Protein AF-A0A7Y1Y7U6-F1 (afdb_monomer)

Sequence (362 aa):
MVTELRIRFETVVGQAVQVLVGGVVLDLAWLGDGWWGVDVELDLGDEYRYRVVAEDGVVNEEPMPPRVIGRLAPLILDRWRWSSGRPFGSALFTKALALRHVERGDVGEGSATFVLTEPAVPAGSVPAIVGSTTALGEWDATSAIRMVSTGYPGWAVSLDLEPDELEYKYVLVDAEGTLLQWEGGDNRVLPAGTTRIVNDDRMAVPAFRAAGVAVPVFSIRTDQAIGCGQFTDLKPFADWTKSVGMALVQLLPVNDTVLDHDWDDSYPYNPISVHALHPLYVDMEAIPDHGIHEQIMSARDVYAGAAEIDYPAVMATKWNLLRAAYSNLGDGLDGDADFEEFVDDHWTWLGPYSAWSLLRDR

Secondary structure (DSSP, 8-state):
-EEEEEEE-PPPTT-EEEEEETTEEEEPEEEETTEEEEEEE--TT-EEEEEEEETTEEEEE--SPPEE--S--SEEEEE---S--TTTTSHIIIIIIGGGS--PPP----SEEEEEE-TTPPTT-EEEEEESSGGGGGG-GGGPEEPEEEETTEEEEEE---SS-EEEEEEEE-TT--EEEE--SSPEEE-S-SSEEEEEE--SPPPP---EEEE-GGG---TT-SSS--TTTHHHHHHHHHHTT--EEEEPP-B---SSSSSGGG-TT--S-SSSBPGGG--SSSS--SS-HHHHHHHHHHHTT-SS--HHHHHHHHHHHHHHHHHHHGGGGTT-HHHHHHHHHHHHHHHHHHHHHHHHT-

Structure (mmCIF, N/CA/C/O backbone):
data_AF-A0A7Y1Y7U6-F1
#
_entry.id   AF-A0A7Y1Y7U6-F1
#
loop_
_atom_site.group_PDB
_atom_site.id
_atom_site.type_symbol
_atom_site.label_atom_id
_atom_site.label_alt_id
_atom_site.label_comp_id
_atom_site.label_asym_id
_atom_site.label_entity_id
_atom_site.label_seq_id
_atom_site.pdbx_PDB_ins_code
_atom_site.Cartn_x
_atom_site.Cartn_y
_atom_site.Cartn_z
_atom_site.occupancy
_atom_site.B_iso_or_equiv
_atom_site.auth_seq_id
_atom_site.auth_comp_id
_atom_site.auth_asym_id
_atom_site.auth_atom_id
_atom_site.pdbx_PDB_model_num
ATOM 1 N N . MET A 1 1 ? 0.659 0.571 34.104 1.00 91.00 1 MET A N 1
ATOM 2 C CA . MET A 1 1 ? -0.770 0.714 34.518 1.00 91.00 1 MET A CA 1
ATOM 3 C C . MET A 1 1 ? -1.463 -0.621 34.306 1.00 91.00 1 MET A C 1
ATOM 5 O O . MET A 1 1 ? -1.301 -1.182 33.231 1.00 91.00 1 MET A O 1
ATOM 9 N N . VAL A 1 2 ? -2.234 -1.120 35.282 1.00 94.81 2 VAL A N 1
ATOM 10 C CA . VAL A 1 2 ? -3.072 -2.312 35.056 1.00 94.81 2 VAL A CA 1
ATOM 11 C C . VAL A 1 2 ? -4.187 -1.950 34.081 1.00 94.81 2 VAL A C 1
ATOM 13 O O . VAL A 1 2 ? -4.971 -1.039 34.344 1.00 94.81 2 VAL A O 1
ATOM 16 N N . THR A 1 3 ? -4.194 -2.643 32.952 1.00 96.00 3 THR A N 1
ATOM 17 C CA . THR A 1 3 ? -5.080 -2.436 31.814 1.00 96.00 3 THR A CA 1
ATOM 18 C C . THR A 1 3 ? -5.814 -3.732 31.541 1.00 96.00 3 THR A C 1
ATOM 20 O O . THR A 1 3 ? -5.183 -4.777 31.384 1.00 96.00 3 THR A O 1
ATOM 23 N N . GLU A 1 4 ? -7.133 -3.655 31.443 1.00 96.88 4 GLU A N 1
ATOM 24 C CA . GLU A 1 4 ? -7.921 -4.745 30.899 1.00 96.88 4 GLU A CA 1
ATOM 25 C C . GLU A 1 4 ? -7.788 -4.717 29.374 1.00 96.88 4 GLU A C 1
ATOM 27 O O . GLU A 1 4 ? -8.225 -3.779 28.700 1.00 96.88 4 GLU A O 1
ATOM 32 N N . LEU A 1 5 ? -7.158 -5.745 28.820 1.00 96.75 5 LEU A N 1
ATOM 33 C CA . LEU A 1 5 ? -6.976 -5.911 27.388 1.00 96.75 5 LEU A CA 1
ATOM 34 C C . LEU A 1 5 ? -7.958 -6.972 26.907 1.00 96.75 5 LEU A C 1
ATOM 36 O O . LEU A 1 5 ? -7.867 -8.136 27.303 1.00 96.75 5 LEU A O 1
ATOM 40 N N . ARG A 1 6 ? -8.914 -6.570 26.067 1.00 96.62 6 ARG A N 1
ATOM 41 C CA . ARG A 1 6 ? -9.893 -7.473 25.459 1.00 96.62 6 ARG A CA 1
ATOM 42 C C . ARG A 1 6 ? -9.719 -7.499 23.956 1.00 96.62 6 ARG A C 1
ATOM 44 O O . ARG A 1 6 ? -9.569 -6.455 23.338 1.00 96.62 6 ARG A O 1
ATOM 51 N N . ILE A 1 7 ? -9.848 -8.672 23.356 1.00 95.06 7 ILE A N 1
ATOM 52 C CA . ILE A 1 7 ? -9.877 -8.835 21.908 1.00 95.06 7 ILE A CA 1
ATOM 53 C C . ILE A 1 7 ? -11.118 -9.597 21.480 1.00 95.06 7 ILE A C 1
ATOM 55 O O . ILE A 1 7 ? -11.464 -10.632 22.053 1.00 95.06 7 ILE A O 1
ATOM 59 N N . ARG A 1 8 ? -11.778 -9.108 20.433 1.00 92.56 8 ARG A N 1
ATOM 60 C CA . ARG A 1 8 ? -12.799 -9.869 19.727 1.00 92.56 8 ARG A CA 1
ATOM 61 C C . ARG A 1 8 ? -12.138 -10.706 18.636 1.00 92.56 8 ARG A C 1
ATOM 63 O O . ARG A 1 8 ? -11.642 -10.152 17.654 1.00 92.56 8 ARG A O 1
ATOM 70 N N . PHE A 1 9 ? -12.141 -12.023 18.818 1.00 90.94 9 PHE A N 1
ATOM 71 C CA . PHE A 1 9 ? -11.566 -12.999 17.897 1.00 90.94 9 PHE A CA 1
ATOM 72 C C . PHE A 1 9 ? -12.358 -14.315 17.941 1.00 90.94 9 PHE A C 1
ATOM 74 O O . PHE A 1 9 ? -12.580 -14.894 19.008 1.00 90.94 9 PHE A O 1
ATOM 81 N N . GLU A 1 10 ? -12.768 -14.809 16.773 1.00 89.38 10 GLU A N 1
ATOM 82 C CA . GLU A 1 10 ? -13.470 -16.089 16.646 1.00 89.38 10 GLU A CA 1
ATOM 83 C C . GLU A 1 10 ? -12.471 -17.247 16.572 1.00 89.38 10 GLU A C 1
ATOM 85 O O . GLU A 1 10 ? -11.666 -17.333 15.643 1.00 89.38 10 GLU A O 1
ATOM 90 N N . THR A 1 11 ? -12.538 -18.158 17.541 1.00 90.56 11 THR A N 1
ATOM 91 C CA . THR A 1 11 ? -11.759 -19.400 17.552 1.00 90.56 11 THR A CA 1
ATOM 92 C C . THR A 1 11 ? -12.624 -20.597 17.160 1.00 90.56 11 THR A C 1
ATOM 94 O O . THR A 1 11 ? -13.854 -20.556 17.245 1.00 90.56 11 THR A O 1
ATOM 97 N N . VAL A 1 12 ? -11.989 -21.698 16.753 1.00 90.62 12 VAL A N 1
ATOM 98 C CA . VAL A 1 12 ? -12.658 -23.008 16.702 1.00 90.62 12 VAL A CA 1
ATOM 99 C C . VAL A 1 12 ? -12.406 -23.796 17.989 1.00 90.62 12 VAL A C 1
ATOM 101 O O . VAL A 1 12 ? -11.529 -23.463 18.785 1.00 90.62 12 VAL A O 1
ATOM 104 N N . VAL A 1 13 ? -13.181 -24.860 18.209 1.00 90.44 13 VAL A N 1
ATOM 105 C CA . VAL A 1 13 ? -13.039 -25.722 19.393 1.00 90.44 13 VAL A CA 1
ATOM 106 C C . VAL A 1 13 ? -11.596 -26.224 19.532 1.00 90.44 13 VAL A C 1
ATOM 108 O O . VAL A 1 13 ? -11.015 -26.717 18.568 1.00 90.44 13 VAL A O 1
ATOM 111 N N . GLY A 1 14 ? -11.039 -26.111 20.741 1.00 91.88 14 GLY A N 1
ATOM 112 C CA . GLY A 1 14 ? -9.664 -26.520 21.058 1.00 91.88 14 GLY A CA 1
ATOM 113 C C . GLY A 1 14 ? -8.609 -25.431 20.850 1.00 91.88 14 GLY A C 1
ATOM 114 O O . GLY A 1 14 ? -7.444 -25.662 21.162 1.00 91.88 14 GLY A O 1
ATOM 115 N N . GLN A 1 15 ? -8.999 -24.252 20.357 1.00 94.50 15 GLN A N 1
ATOM 116 C CA . GLN A 1 15 ? -8.110 -23.100 20.248 1.00 94.50 15 GLN A CA 1
ATOM 117 C C . GLN A 1 15 ? -8.289 -22.114 21.404 1.00 94.50 15 GLN A C 1
ATOM 119 O O . GLN A 1 15 ? -9.395 -21.926 21.917 1.00 94.50 15 GLN A O 1
ATOM 124 N N . ALA A 1 16 ? -7.199 -21.434 21.747 1.00 95.38 16 ALA A N 1
ATOM 125 C CA . ALA A 1 16 ? -7.164 -20.317 22.682 1.00 95.38 16 ALA A CA 1
ATOM 126 C C . ALA A 1 16 ? -6.378 -19.141 22.088 1.00 95.38 16 ALA A C 1
ATOM 128 O O . ALA A 1 16 ? -5.574 -19.310 21.165 1.00 95.38 16 ALA A O 1
ATOM 129 N N . VAL A 1 17 ? -6.616 -17.946 22.625 1.00 96.56 17 VAL A N 1
ATOM 130 C CA . VAL A 1 17 ? -5.911 -16.722 22.233 1.00 96.56 17 VAL A CA 1
ATOM 131 C C . VAL A 1 17 ? -4.879 -16.374 23.300 1.00 96.56 17 VAL A C 1
ATOM 133 O O . VAL A 1 17 ? -5.158 -16.444 24.495 1.00 96.56 17 VAL A O 1
ATOM 136 N N . GLN A 1 18 ? -3.689 -15.984 22.855 1.00 97.25 18 GLN A N 1
ATOM 137 C CA . GLN A 1 18 ? -2.615 -15.471 23.698 1.00 97.25 18 GLN A CA 1
ATOM 138 C C . GLN A 1 18 ? -2.211 -14.072 23.236 1.00 97.25 18 GLN A C 1
ATOM 140 O O . GLN A 1 18 ? -2.250 -13.778 22.037 1.00 97.25 18 GLN A O 1
ATOM 145 N N . VAL A 1 19 ? -1.773 -13.237 24.174 1.00 97.19 19 VAL A N 1
ATOM 146 C CA . VAL A 1 19 ? -1.109 -11.960 23.890 1.00 97.19 19 VAL A CA 1
ATOM 147 C C . VAL A 1 19 ? 0.369 -12.075 24.239 1.00 97.19 19 VAL A C 1
ATOM 149 O O . VAL A 1 19 ? 0.742 -12.645 25.264 1.00 97.19 19 VAL A O 1
ATOM 152 N N . LEU A 1 20 ? 1.215 -11.562 23.353 1.00 95.69 20 LEU A N 1
ATOM 153 C CA . LEU A 1 20 ? 2.641 -11.392 23.575 1.00 95.69 20 LEU A CA 1
ATOM 154 C C . LEU A 1 20 ? 2.865 -9.920 23.871 1.00 95.69 20 LEU A C 1
ATOM 156 O O . LEU A 1 20 ? 2.530 -9.099 23.025 1.00 95.69 20 LEU A O 1
ATOM 160 N N . VAL A 1 21 ? 3.418 -9.597 25.032 1.00 94.19 21 VAL A N 1
ATOM 161 C CA . VAL A 1 21 ? 3.634 -8.222 25.491 1.00 94.19 21 VAL A CA 1
ATOM 162 C C . VAL A 1 21 ? 4.910 -8.156 26.314 1.00 94.19 21 VAL A C 1
ATOM 164 O O . VAL A 1 21 ? 5.116 -8.982 27.201 1.00 94.19 21 VAL A O 1
ATOM 167 N N . GLY A 1 22 ? 5.821 -7.242 25.972 1.00 82.00 22 GLY A N 1
ATOM 168 C CA . GLY A 1 22 ? 7.096 -7.102 26.693 1.00 82.00 22 GLY A CA 1
ATOM 169 C C . GLY A 1 22 ? 7.937 -8.392 26.745 1.00 82.00 22 GLY A C 1
ATOM 170 O O . GLY A 1 22 ? 8.662 -8.629 27.708 1.00 82.00 22 GLY A O 1
ATOM 171 N N . GLY A 1 23 ? 7.804 -9.275 25.745 1.00 82.38 23 GLY A N 1
ATOM 172 C CA . GLY A 1 23 ? 8.467 -10.588 25.706 1.00 82.38 23 GLY A CA 1
ATOM 173 C C . GLY A 1 23 ? 7.817 -11.679 26.572 1.00 82.38 23 GLY A C 1
ATOM 174 O O . GLY A 1 23 ? 8.302 -12.812 26.585 1.00 82.38 23 GLY A O 1
ATOM 175 N N . VAL A 1 24 ? 6.716 -11.373 27.261 1.00 92.06 24 VAL A N 1
ATOM 176 C CA . VAL A 1 24 ? 5.911 -12.322 28.040 1.00 92.06 24 VAL A CA 1
ATOM 177 C C . VAL A 1 24 ? 4.724 -12.793 27.206 1.00 92.06 24 VAL A C 1
ATOM 179 O O . VAL A 1 24 ? 4.161 -12.032 26.423 1.00 92.06 24 VAL A O 1
ATOM 182 N N . VAL A 1 25 ? 4.339 -14.057 27.375 1.00 96.38 25 VAL A N 1
ATOM 183 C CA . VAL A 1 25 ? 3.132 -14.634 26.774 1.00 96.38 25 VAL A CA 1
ATOM 184 C C . VAL A 1 25 ? 2.084 -14.818 27.863 1.00 96.38 25 VAL A C 1
ATOM 186 O O . VAL A 1 25 ? 2.371 -15.459 28.875 1.00 96.38 25 VAL A O 1
ATOM 189 N N . LEU A 1 26 ? 0.879 -14.300 27.640 1.00 97.56 26 LEU A N 1
ATOM 190 C CA . LEU A 1 26 ? -0.257 -14.432 28.550 1.00 97.56 26 LEU A CA 1
ATOM 191 C C . LEU A 1 26 ? -1.427 -15.124 27.843 1.00 97.56 26 LEU A C 1
ATOM 193 O O . LEU A 1 26 ? -1.757 -14.779 26.707 1.00 97.56 26 LEU A O 1
ATOM 197 N N . ASP A 1 27 ? -2.056 -16.082 28.524 1.00 97.38 27 ASP A N 1
ATOM 198 C CA . ASP A 1 27 ? -3.310 -16.699 28.086 1.00 97.38 27 ASP A CA 1
ATOM 199 C C . ASP A 1 27 ? -4.482 -15.751 28.341 1.00 97.38 27 ASP A C 1
ATOM 201 O O . ASP A 1 27 ? -4.609 -15.193 29.433 1.00 97.38 27 ASP A O 1
ATOM 205 N N . LEU A 1 28 ? -5.358 -15.590 27.349 1.00 97.88 28 LEU A N 1
ATOM 206 C CA . LEU A 1 28 ? -6.585 -14.825 27.529 1.00 97.88 28 LEU A CA 1
ATOM 207 C C . LEU A 1 28 ? -7.715 -15.739 28.005 1.00 97.88 28 LEU A C 1
ATOM 209 O O . LEU A 1 28 ? -7.882 -16.866 27.534 1.00 97.88 28 LEU A O 1
ATOM 213 N N . ALA A 1 29 ? -8.544 -15.215 28.902 1.00 97.62 29 ALA A N 1
ATOM 214 C CA . ALA A 1 29 ? -9.777 -15.857 29.324 1.00 97.62 29 ALA A CA 1
ATOM 215 C C . ALA A 1 29 ? -10.892 -15.597 28.305 1.00 97.62 29 ALA A C 1
ATOM 217 O O . ALA A 1 29 ? -11.042 -14.481 27.810 1.00 97.62 29 ALA A O 1
ATOM 218 N N . TRP A 1 30 ? -11.709 -16.612 28.021 1.00 95.94 30 TRP A N 1
ATOM 219 C CA . TRP A 1 30 ? -12.931 -16.443 27.236 1.00 95.94 30 TRP A CA 1
ATOM 220 C C . TRP A 1 30 ? -13.984 -15.680 28.046 1.00 95.94 30 TRP A C 1
ATOM 222 O O . TRP A 1 30 ? -14.364 -16.114 29.135 1.00 95.94 30 TRP A O 1
ATOM 232 N N . LEU A 1 31 ? -14.475 -14.570 27.496 1.00 94.88 31 LEU A N 1
ATOM 233 C CA . LEU A 1 31 ? -15.462 -13.690 28.129 1.00 94.88 31 LEU A CA 1
ATOM 234 C C . LEU A 1 31 ? -16.885 -13.888 27.574 1.00 94.88 31 LEU A C 1
ATOM 236 O O . LEU A 1 31 ? -17.840 -13.412 28.181 1.00 94.88 31 LEU A O 1
ATOM 240 N N . GLY A 1 32 ? -17.039 -14.606 26.456 1.00 90.88 32 GLY A N 1
ATOM 241 C CA . GLY A 1 32 ? -18.320 -14.779 25.756 1.00 90.88 32 GLY A CA 1
ATOM 242 C C . GLY A 1 32 ? -18.425 -13.947 24.475 1.00 90.88 32 GLY A C 1
ATOM 243 O O . GLY A 1 32 ? -17.677 -12.996 24.277 1.00 90.88 32 GLY A O 1
ATOM 244 N N . ASP A 1 33 ? -19.337 -14.329 23.575 1.00 86.50 33 ASP A N 1
ATOM 245 C CA . ASP A 1 33 ? -19.700 -13.574 22.357 1.00 86.50 33 ASP A CA 1
ATOM 246 C C . ASP A 1 33 ? -18.528 -13.150 21.444 1.00 86.50 33 ASP A C 1
ATOM 248 O O . ASP A 1 33 ? -18.563 -12.128 20.749 1.00 86.50 33 ASP A O 1
ATOM 252 N N . GLY A 1 34 ? -17.476 -13.970 21.417 1.00 88.44 34 GLY A N 1
ATOM 253 C CA . GLY A 1 34 ? -16.269 -13.743 20.619 1.00 88.44 34 GLY A CA 1
ATOM 254 C C . GLY A 1 34 ? -15.186 -12.944 21.339 1.00 88.44 34 GLY A C 1
ATOM 255 O O . GLY A 1 34 ? -14.152 -12.682 20.731 1.00 88.44 34 GLY A O 1
ATOM 256 N N . TRP A 1 35 ? -15.399 -12.549 22.595 1.00 94.00 35 TRP A N 1
ATOM 257 C CA . TRP A 1 35 ? -14.438 -11.786 23.384 1.00 94.00 35 TRP A CA 1
ATOM 258 C C . TRP A 1 35 ? -13.527 -12.675 24.223 1.00 94.00 35 TRP A C 1
ATOM 260 O O . TRP A 1 35 ? -13.958 -13.614 24.892 1.00 94.00 35 TRP A O 1
ATOM 270 N N . TRP A 1 36 ? -12.259 -12.295 24.227 1.00 97.19 36 TRP A N 1
ATOM 271 C CA . TRP A 1 36 ? -11.195 -12.822 25.066 1.00 97.19 36 TRP A CA 1
ATOM 272 C C . TRP A 1 36 ? -10.579 -11.666 25.845 1.00 97.19 36 TRP A C 1
ATOM 274 O O . TRP A 1 36 ? -10.558 -10.553 25.322 1.00 97.19 36 TRP A O 1
ATOM 284 N N . GLY A 1 37 ? -10.047 -11.888 27.044 1.00 97.31 37 GLY A N 1
ATOM 285 C CA . GLY A 1 37 ? -9.350 -10.817 27.753 1.00 97.31 37 GLY A CA 1
ATOM 286 C C . GLY A 1 37 ? -8.423 -11.249 28.877 1.00 97.31 37 GLY A C 1
ATOM 287 O O . GLY A 1 37 ? -8.433 -12.402 29.311 1.00 97.31 37 GLY A O 1
ATOM 288 N N . VAL A 1 38 ? -7.596 -10.302 29.310 1.00 97.81 38 VAL A N 1
ATOM 289 C CA . VAL A 1 38 ? -6.619 -10.452 30.391 1.00 97.81 38 VAL A CA 1
ATOM 290 C C . VAL A 1 38 ? -6.322 -9.087 31.015 1.00 97.81 38 VAL A C 1
ATOM 292 O O . VAL A 1 38 ? -6.288 -8.078 30.311 1.00 97.81 38 VAL A O 1
ATOM 295 N N . ASP A 1 39 ? -6.073 -9.059 32.322 1.00 97.50 39 ASP A N 1
ATOM 296 C CA . ASP A 1 39 ? -5.502 -7.889 32.989 1.00 97.50 39 ASP A CA 1
ATOM 297 C C . ASP A 1 39 ? -3.979 -7.932 32.876 1.00 97.50 39 ASP A C 1
ATOM 299 O O . ASP A 1 39 ? -3.338 -8.918 33.251 1.00 97.50 39 ASP A O 1
ATOM 303 N N . VAL A 1 40 ? -3.391 -6.855 32.367 1.00 95.69 40 VAL A N 1
ATOM 304 C CA . VAL A 1 40 ? -1.953 -6.760 32.110 1.00 95.69 40 VAL A CA 1
ATOM 305 C C . VAL A 1 40 ? -1.410 -5.408 32.552 1.00 95.69 40 VAL A C 1
ATOM 307 O O . VAL A 1 40 ? -2.063 -4.374 32.415 1.00 95.69 40 VAL A O 1
ATOM 310 N N . GLU A 1 41 ? -0.202 -5.401 33.107 1.00 95.19 41 GLU A N 1
ATOM 311 C CA . GLU A 1 41 ? 0.520 -4.164 33.373 1.00 95.19 41 GLU A CA 1
ATOM 312 C C . GLU A 1 41 ? 1.222 -3.696 32.095 1.00 95.19 41 GLU A C 1
ATOM 314 O O . GLU A 1 41 ? 2.055 -4.416 31.555 1.00 95.19 41 GLU A O 1
ATOM 319 N N . LEU A 1 42 ? 0.838 -2.511 31.611 1.00 93.69 42 LEU A N 1
ATOM 320 C CA . LEU A 1 42 ? 1.391 -1.891 30.404 1.00 93.69 42 LEU A CA 1
ATOM 321 C C . LEU A 1 42 ? 2.091 -0.574 30.727 1.00 93.69 42 LEU A C 1
ATOM 323 O O . LEU A 1 42 ? 1.583 0.221 31.534 1.00 93.69 42 LEU A O 1
ATOM 327 N N . ASP A 1 43 ? 3.183 -0.320 30.020 1.00 93.75 43 ASP A N 1
ATOM 328 C CA . ASP A 1 43 ? 3.927 0.931 29.992 1.00 93.75 43 ASP A CA 1
ATOM 329 C C . ASP A 1 43 ? 3.899 1.578 28.599 1.00 93.75 43 ASP A C 1
ATOM 331 O O . ASP A 1 43 ? 3.600 0.959 27.576 1.00 93.75 43 ASP A O 1
ATOM 335 N N . LEU A 1 44 ? 4.183 2.883 28.550 1.00 93.94 44 LEU A N 1
ATOM 336 C CA . LEU A 1 44 ? 4.305 3.595 27.279 1.00 93.94 44 LEU A CA 1
ATOM 337 C C . LEU A 1 44 ? 5.482 3.037 26.474 1.00 93.94 44 LEU A C 1
ATOM 339 O O . LEU A 1 44 ? 6.594 2.925 26.986 1.00 93.94 44 LEU A O 1
ATOM 343 N N . GLY A 1 45 ? 5.241 2.762 25.196 1.00 92.56 45 GLY A N 1
ATOM 344 C CA . GLY A 1 45 ? 6.219 2.158 24.296 1.00 92.56 45 GLY A CA 1
ATOM 345 C C . GLY A 1 45 ? 6.223 0.632 24.304 1.00 92.56 45 GLY A C 1
ATOM 346 O O . GLY A 1 45 ? 6.902 0.055 23.457 1.00 92.56 45 GLY A O 1
ATOM 347 N N . ASP A 1 46 ? 5.451 -0.019 25.181 1.00 94.31 46 ASP A N 1
ATOM 348 C CA . ASP A 1 46 ? 5.292 -1.468 25.121 1.00 94.31 46 ASP A CA 1
ATOM 349 C C . ASP A 1 46 ? 4.715 -1.897 23.777 1.00 94.31 46 ASP A C 1
ATOM 351 O O . ASP A 1 46 ? 3.796 -1.278 23.230 1.00 94.31 46 ASP A O 1
ATOM 355 N N . GLU A 1 47 ? 5.252 -2.997 23.265 1.00 95.06 47 GLU A N 1
ATOM 356 C CA . GLU A 1 47 ? 4.758 -3.651 22.068 1.00 95.06 47 GLU A CA 1
ATOM 357 C C . GLU A 1 47 ? 3.956 -4.888 22.437 1.00 95.06 47 GLU A C 1
ATOM 359 O O . GLU A 1 47 ? 4.400 -5.704 23.254 1.00 95.06 47 GLU A O 1
ATOM 364 N N . TYR A 1 48 ? 2.803 -5.062 21.790 1.00 95.19 48 TYR A N 1
ATOM 365 C CA . TYR A 1 48 ? 2.032 -6.288 21.923 1.00 95.19 48 TYR A CA 1
ATOM 366 C C . TYR A 1 48 ? 1.385 -6.766 20.623 1.00 95.19 48 TYR A C 1
ATOM 368 O O . TYR A 1 48 ? 1.147 -6.007 19.680 1.00 95.19 48 TYR A O 1
ATOM 376 N N . ARG A 1 49 ? 1.128 -8.073 20.564 1.00 94.38 49 ARG A N 1
ATOM 377 C CA . ARG A 1 49 ? 0.473 -8.762 19.441 1.00 94.38 49 ARG A CA 1
ATOM 378 C C . ARG A 1 49 ? -0.213 -10.034 19.903 1.00 94.38 49 ARG A C 1
ATOM 380 O O . ARG A 1 49 ? 0.139 -10.580 20.947 1.00 94.38 49 ARG A O 1
ATOM 387 N N . TYR A 1 50 ? -1.128 -10.545 19.090 1.00 94.62 50 TYR A N 1
ATOM 388 C CA . TYR A 1 50 ? -1.857 -11.768 19.411 1.00 94.62 50 TYR A CA 1
ATOM 389 C C . TYR A 1 50 ? -1.362 -12.980 18.634 1.00 94.62 50 TYR A C 1
ATOM 391 O O . TYR A 1 50 ? -0.850 -12.882 17.514 1.00 94.62 50 TYR A O 1
ATOM 399 N N . ARG A 1 51 ? -1.586 -14.152 19.222 1.00 94.50 51 ARG A N 1
ATOM 400 C CA . ARG A 1 51 ? -1.498 -15.433 18.529 1.00 94.50 51 ARG A CA 1
ATOM 401 C C . ARG A 1 51 ? -2.616 -16.368 18.956 1.00 94.50 51 ARG A C 1
ATOM 403 O O . ARG A 1 51 ? -3.177 -16.239 20.040 1.00 94.50 51 ARG A O 1
ATOM 410 N N . VAL A 1 52 ? -2.907 -17.329 18.094 1.00 94.50 52 VAL A N 1
ATOM 411 C CA . VAL A 1 52 ? -3.837 -18.424 18.352 1.00 94.50 52 VAL A CA 1
ATOM 412 C C . VAL A 1 52 ? -3.031 -19.692 18.559 1.00 94.50 52 VAL A C 1
ATOM 414 O O . VAL A 1 52 ? -2.158 -20.024 17.752 1.00 94.50 52 VAL A O 1
ATOM 417 N N . VAL A 1 53 ? -3.350 -20.415 19.621 1.00 96.00 53 VAL A N 1
ATOM 418 C CA . VAL A 1 53 ? -2.719 -21.686 19.976 1.00 96.00 53 VAL A CA 1
ATOM 419 C C . VAL A 1 53 ? -3.751 -22.804 20.031 1.00 96.00 53 VAL A C 1
ATOM 421 O O . VAL A 1 53 ? -4.933 -22.557 20.267 1.00 96.00 53 VAL A O 1
ATOM 424 N N . ALA A 1 54 ? -3.293 -24.028 19.808 1.00 95.75 54 ALA A N 1
ATOM 425 C CA . ALA A 1 54 ? -4.015 -25.275 20.041 1.00 95.75 54 ALA A CA 1
ATOM 426 C C . ALA A 1 54 ? -3.081 -26.268 20.759 1.00 95.75 54 ALA A C 1
ATOM 428 O O . ALA A 1 54 ? -1.948 -25.921 21.093 1.00 95.75 54 ALA A O 1
ATOM 429 N N . GLU A 1 55 ? -3.541 -27.503 20.983 1.00 92.94 55 GLU A N 1
ATOM 430 C CA . GLU A 1 55 ? -2.772 -28.557 21.670 1.00 92.94 55 GLU A CA 1
ATOM 431 C C . GLU A 1 55 ? -1.372 -28.779 21.059 1.00 92.94 55 GLU A C 1
ATOM 433 O O . GLU A 1 55 ? -0.392 -28.898 21.791 1.00 92.94 55 GLU A O 1
ATOM 438 N N . ASP A 1 56 ? -1.263 -28.723 19.727 1.00 91.19 56 ASP A N 1
ATOM 439 C CA . ASP A 1 56 ? -0.014 -28.949 18.983 1.00 91.19 56 ASP A CA 1
ATOM 440 C C . ASP A 1 56 ? 0.883 -27.696 18.850 1.00 91.19 56 ASP A C 1
ATOM 442 O O . ASP A 1 56 ? 1.928 -27.741 18.194 1.00 91.19 56 ASP A O 1
ATOM 446 N N . GLY A 1 57 ? 0.500 -26.566 19.459 1.00 93.62 57 GLY A N 1
ATOM 447 C CA . GLY A 1 57 ? 1.280 -25.325 19.475 1.00 93.62 57 GLY A CA 1
ATOM 448 C C . GLY A 1 57 ? 0.610 -24.140 18.776 1.00 93.62 57 GLY A C 1
ATOM 449 O O . GLY A 1 57 ? -0.613 -23.998 18.769 1.00 93.62 57 GLY A O 1
ATOM 450 N N . VAL A 1 58 ? 1.425 -23.231 18.230 1.00 93.56 58 VAL A N 1
ATOM 451 C CA . VAL A 1 58 ? 0.945 -21.996 17.588 1.00 93.56 58 VAL A CA 1
ATOM 452 C C . VAL A 1 58 ? 0.301 -22.325 16.246 1.00 93.56 58 VAL A C 1
ATOM 454 O O . VAL A 1 58 ? 0.959 -22.808 15.328 1.00 93.56 58 VAL A O 1
ATOM 457 N N . VAL A 1 59 ? -0.993 -22.033 16.130 1.00 92.44 59 VAL A N 1
ATOM 458 C CA . VAL A 1 59 ? -1.771 -22.226 14.900 1.00 92.44 59 VAL A CA 1
ATOM 459 C C . VAL A 1 59 ? -1.641 -21.013 13.990 1.00 92.44 59 VAL A C 1
ATOM 461 O O . VAL A 1 59 ? -1.640 -21.148 12.766 1.00 92.44 59 VAL A O 1
ATOM 464 N N . ASN A 1 60 ? -1.572 -19.819 14.579 1.00 88.00 60 ASN A N 1
ATOM 465 C CA . ASN A 1 60 ? -1.490 -18.578 13.828 1.00 88.00 60 ASN A CA 1
ATOM 466 C C . ASN A 1 60 ? -0.981 -17.430 14.685 1.00 88.00 60 ASN A C 1
ATOM 468 O O . ASN A 1 60 ? -1.192 -17.412 15.893 1.00 88.00 60 ASN A O 1
ATOM 472 N N . GLU A 1 61 ? -0.415 -16.429 14.033 1.00 88.50 61 GLU A N 1
ATOM 473 C CA . GLU A 1 61 ? 0.005 -15.184 14.662 1.00 88.50 61 GLU A CA 1
ATOM 474 C C . GLU A 1 61 ? -0.562 -14.004 13.886 1.00 88.50 61 GLU A C 1
ATOM 476 O O . GLU A 1 61 ? -0.843 -14.091 12.685 1.00 88.50 61 GLU A O 1
ATOM 481 N N . GLU A 1 62 ? -0.758 -12.893 14.581 1.00 85.75 62 GLU A N 1
ATOM 482 C CA . GLU A 1 62 ? -1.154 -11.653 13.942 1.00 85.75 62 GLU A CA 1
ATOM 483 C C . GLU A 1 62 ? -0.080 -11.224 12.920 1.00 85.75 62 GLU A C 1
ATOM 485 O O . GLU A 1 62 ? 1.081 -11.027 13.286 1.00 85.75 62 GLU A O 1
ATOM 490 N N . PRO A 1 63 ? -0.431 -11.085 11.626 1.00 73.81 63 PRO A N 1
ATOM 491 C CA . PRO A 1 63 ? 0.557 -10.861 10.570 1.00 73.81 63 PRO A CA 1
ATOM 492 C C . PRO A 1 63 ? 1.067 -9.414 10.519 1.00 73.81 63 PRO A C 1
ATOM 494 O O . PRO A 1 63 ? 2.030 -9.129 9.810 1.00 73.81 63 PRO A O 1
ATOM 497 N N . MET A 1 64 ? 0.399 -8.494 11.217 1.00 72.56 64 MET A N 1
ATOM 498 C CA . MET A 1 64 ? 0.749 -7.077 11.238 1.00 72.56 64 MET A CA 1
ATOM 499 C C . MET A 1 64 ? 1.910 -6.810 12.212 1.00 72.56 64 MET A C 1
ATOM 501 O O . MET A 1 64 ? 2.175 -7.625 13.104 1.00 72.56 64 MET A O 1
ATOM 505 N N . PRO A 1 65 ? 2.633 -5.683 12.067 1.00 79.50 65 PRO A N 1
ATOM 506 C CA . PRO A 1 65 ? 3.545 -5.198 13.102 1.00 79.50 65 PRO A CA 1
ATOM 507 C C . PRO A 1 65 ? 2.845 -5.124 14.469 1.00 79.50 65 PRO A C 1
ATOM 509 O O . PRO A 1 65 ? 1.622 -4.975 14.513 1.00 79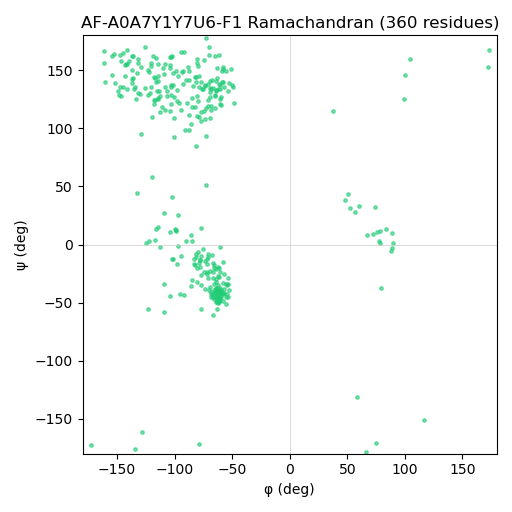.50 65 PRO A O 1
ATOM 512 N N . PRO A 1 66 ? 3.587 -5.274 15.581 1.00 87.88 66 PRO A N 1
ATOM 513 C CA . PRO A 1 66 ? 2.973 -5.203 16.898 1.00 87.88 66 PRO A CA 1
ATOM 514 C C . PRO A 1 66 ? 2.386 -3.806 17.119 1.00 87.88 66 PRO A C 1
ATOM 516 O O . PRO A 1 66 ? 2.861 -2.814 16.558 1.00 87.88 66 PRO A O 1
ATOM 519 N N . ARG A 1 67 ? 1.342 -3.728 17.940 1.00 89.12 67 ARG A N 1
ATOM 520 C CA . ARG A 1 67 ? 0.810 -2.445 18.399 1.00 89.12 67 ARG A CA 1
ATOM 521 C C . ARG A 1 67 ? 1.782 -1.865 19.417 1.00 89.12 67 ARG A C 1
ATOM 523 O O . ARG A 1 67 ? 2.247 -2.599 20.280 1.00 89.12 67 ARG A O 1
ATOM 530 N N . VAL A 1 68 ? 2.040 -0.563 19.324 1.00 91.56 68 VAL A N 1
ATOM 531 C CA . VAL A 1 68 ? 2.855 0.186 20.289 1.00 91.56 68 VAL A CA 1
ATOM 532 C C . VAL A 1 68 ? 1.923 0.985 21.196 1.00 91.56 68 VAL A C 1
ATOM 534 O O . VAL A 1 68 ? 1.062 1.722 20.706 1.00 91.56 68 VAL A O 1
ATOM 537 N N . ILE A 1 69 ? 2.090 0.871 22.511 1.00 91.31 69 ILE A N 1
ATOM 538 C CA . ILE A 1 69 ? 1.303 1.616 23.497 1.00 91.31 69 ILE A CA 1
ATOM 539 C C . ILE A 1 69 ? 1.731 3.088 23.495 1.00 91.31 69 ILE A C 1
ATOM 541 O O . ILE A 1 69 ? 2.670 3.495 24.176 1.00 91.31 69 ILE A O 1
ATOM 545 N N . GLY A 1 70 ? 1.028 3.909 22.713 1.00 88.38 70 GLY A N 1
ATOM 546 C CA . GLY A 1 70 ? 1.222 5.365 22.687 1.00 88.38 70 GLY A CA 1
ATOM 547 C C . GLY A 1 70 ? 0.496 6.106 23.813 1.00 88.38 70 GLY A C 1
ATOM 548 O O . GLY A 1 70 ? 0.818 7.254 24.109 1.00 88.38 70 GLY A O 1
ATOM 549 N N . ARG A 1 71 ? -0.486 5.456 24.448 1.00 89.62 71 ARG A N 1
ATOM 550 C CA . ARG A 1 71 ? -1.299 6.016 25.529 1.00 89.62 71 ARG A CA 1
ATOM 551 C C . ARG A 1 71 ? -1.788 4.903 26.447 1.00 89.62 71 ARG A C 1
ATOM 553 O O . ARG A 1 71 ? -2.218 3.859 25.971 1.00 89.62 71 ARG A O 1
ATOM 560 N N . LEU A 1 72 ? -1.757 5.152 27.754 1.00 92.06 72 LEU A N 1
ATOM 561 C CA . LEU A 1 72 ? -2.303 4.237 28.754 1.00 92.06 72 LEU A CA 1
ATOM 562 C C . LEU A 1 72 ? -3.808 4.461 28.927 1.00 92.06 72 LEU A C 1
ATOM 564 O O . LEU A 1 72 ? -4.268 5.602 29.026 1.00 92.06 72 LEU A O 1
ATOM 568 N N . ALA A 1 73 ? -4.557 3.368 29.002 1.00 93.88 73 ALA A N 1
ATOM 569 C CA . ALA A 1 73 ? -5.982 3.361 29.289 1.00 93.88 73 ALA A CA 1
ATOM 570 C C . ALA A 1 73 ? -6.309 2.136 30.153 1.00 93.88 73 ALA A C 1
ATOM 572 O O . ALA A 1 73 ? -5.708 1.093 29.936 1.00 93.88 73 ALA A O 1
ATOM 573 N N . PRO A 1 74 ? -7.262 2.222 31.096 1.00 95.38 74 PRO A N 1
ATOM 574 C CA . PRO A 1 74 ? -7.700 1.074 31.882 1.00 95.38 74 PRO A CA 1
ATOM 575 C C . PRO A 1 74 ? -8.399 0.000 31.037 1.00 95.38 74 PRO A C 1
ATOM 577 O O . PRO A 1 74 ? -8.473 -1.137 31.484 1.00 95.38 74 PRO A O 1
ATOM 580 N N . LEU A 1 75 ? -8.903 0.342 29.844 1.00 96.50 75 LEU A N 1
ATOM 581 C CA . LEU A 1 75 ? -9.530 -0.602 28.923 1.00 96.50 75 LEU A CA 1
ATOM 582 C C . LEU A 1 75 ? -9.013 -0.404 27.494 1.00 96.50 75 LEU A C 1
ATOM 584 O O . LEU A 1 75 ? -9.130 0.690 26.930 1.00 96.50 75 LEU A O 1
ATOM 588 N N . ILE A 1 76 ? -8.501 -1.482 26.902 1.00 96.94 76 ILE A N 1
ATOM 589 C CA . ILE A 1 76 ? -8.150 -1.571 25.482 1.00 96.94 76 ILE A CA 1
ATOM 590 C C . ILE A 1 76 ? -9.009 -2.662 24.841 1.00 96.94 76 ILE A C 1
ATOM 592 O O . ILE A 1 76 ? -9.031 -3.802 25.302 1.00 96.94 76 ILE A O 1
ATOM 596 N N . LEU A 1 77 ? -9.732 -2.296 23.786 1.00 96.56 77 LEU A N 1
ATOM 597 C CA . LEU A 1 77 ? -10.600 -3.180 23.017 1.00 96.56 77 LEU A CA 1
ATOM 598 C C . LEU A 1 77 ? -10.026 -3.367 21.624 1.00 96.56 77 LEU A C 1
ATOM 600 O O . LEU A 1 77 ? -10.030 -2.438 20.823 1.00 96.56 77 LEU A O 1
ATOM 604 N N . ASP A 1 78 ? -9.613 -4.580 21.315 1.00 94.56 78 ASP A N 1
ATOM 605 C CA . ASP A 1 78 ? -9.040 -4.932 20.032 1.00 94.56 78 ASP A CA 1
ATOM 606 C C . ASP A 1 78 ? -9.985 -5.793 19.212 1.00 94.56 78 ASP A C 1
ATOM 608 O O . ASP A 1 78 ? -10.822 -6.547 19.721 1.00 94.56 78 ASP A O 1
ATOM 612 N N . ARG A 1 79 ? -9.799 -5.737 17.901 1.00 90.31 79 ARG A N 1
ATOM 613 C CA . ARG A 1 79 ? -10.429 -6.657 16.970 1.00 90.31 79 ARG A CA 1
ATOM 614 C C . ARG A 1 79 ? -9.384 -7.205 16.011 1.00 90.31 79 ARG A C 1
ATOM 616 O O . ARG A 1 79 ? -8.613 -6.461 15.409 1.00 90.31 79 ARG A O 1
ATOM 623 N N . TRP A 1 80 ? -9.384 -8.525 15.870 1.00 85.31 80 TRP A N 1
ATOM 624 C CA . TRP A 1 80 ? -8.569 -9.242 14.898 1.00 85.31 80 TRP A CA 1
ATOM 625 C C . TRP A 1 80 ? -9.445 -10.285 14.211 1.00 85.31 80 TRP A C 1
ATOM 627 O O . TRP A 1 80 ? -10.220 -10.986 14.860 1.00 85.31 80 TRP A O 1
ATOM 637 N N . ARG A 1 81 ? -9.349 -10.396 12.886 1.00 77.38 81 ARG A N 1
ATOM 638 C CA . ARG A 1 81 ? -10.105 -11.384 12.108 1.00 77.38 81 ARG A CA 1
ATOM 639 C C . ARG A 1 81 ? -9.197 -12.370 11.388 1.00 77.38 81 ARG A C 1
ATOM 641 O O . ARG A 1 81 ? -8.155 -12.011 10.837 1.00 77.38 81 ARG A O 1
ATOM 648 N N . TRP A 1 82 ? -9.662 -13.618 11.320 1.00 67.69 82 TRP A N 1
ATOM 649 C CA . TRP A 1 82 ? -9.118 -14.633 10.425 1.00 67.69 82 TRP A CA 1
ATOM 650 C C . TRP A 1 82 ? -9.448 -14.279 8.965 1.00 67.69 82 TRP A C 1
ATOM 652 O O . TRP A 1 82 ? -10.569 -13.881 8.659 1.00 67.69 82 TRP A O 1
ATOM 662 N N . SER A 1 83 ? -8.494 -14.513 8.059 1.00 56.59 83 SER A N 1
ATOM 663 C CA . SER A 1 83 ? -8.571 -14.438 6.583 1.00 56.59 83 SER A CA 1
ATOM 664 C C . SER A 1 83 ? -8.046 -13.180 5.848 1.00 56.59 83 SER A C 1
ATOM 666 O O . SER A 1 83 ? -8.426 -12.033 6.063 1.00 56.59 83 SER A O 1
ATOM 668 N N . SER A 1 84 ? -7.136 -13.491 4.910 1.00 49.59 84 SER A N 1
ATOM 669 C CA . SER A 1 84 ? -6.790 -12.829 3.641 1.00 49.59 84 SER A CA 1
ATOM 670 C C . SER A 1 84 ? -6.558 -11.313 3.592 1.00 49.59 84 SER A C 1
ATOM 672 O O . SER A 1 84 ? -6.839 -10.709 2.562 1.00 49.59 84 SER A O 1
ATOM 674 N N . GLY A 1 85 ? -5.925 -10.701 4.594 1.00 50.16 85 GLY A N 1
ATOM 675 C CA . GLY A 1 85 ? -5.293 -9.375 4.439 1.00 50.16 85 GLY A CA 1
ATOM 676 C C . GLY A 1 85 ? -4.171 -9.318 3.379 1.00 50.16 85 GLY A C 1
ATOM 677 O O . GLY A 1 85 ? -3.625 -8.251 3.117 1.00 50.16 85 GLY A O 1
ATOM 678 N N . ARG A 1 86 ? -3.833 -10.445 2.726 1.00 55.50 86 ARG A N 1
ATOM 679 C CA . ARG A 1 86 ? -2.719 -10.556 1.768 1.00 55.50 86 ARG A CA 1
ATOM 680 C C . ARG A 1 86 ? -2.736 -9.535 0.619 1.00 55.50 86 ARG A C 1
ATOM 682 O O . ARG A 1 86 ? -1.666 -8.994 0.358 1.00 55.50 86 ARG A O 1
ATOM 689 N N . PRO A 1 87 ? -3.857 -9.242 -0.080 1.00 64.12 87 PRO A N 1
ATOM 690 C CA . PRO A 1 87 ? -3.802 -8.257 -1.149 1.00 64.12 87 PRO A CA 1
ATOM 691 C C . PRO A 1 87 ? -3.565 -6.859 -0.571 1.00 64.12 87 PRO A C 1
ATOM 693 O O . PRO A 1 87 ? -2.689 -6.162 -1.061 1.00 64.12 87 PRO A O 1
ATOM 696 N N . PHE A 1 88 ? -4.237 -6.488 0.523 1.00 68.75 88 PHE A N 1
ATOM 697 C CA . PHE A 1 88 ? -4.115 -5.164 1.144 1.00 68.75 88 PHE A CA 1
ATOM 698 C C . PHE A 1 88 ? -2.753 -4.899 1.806 1.00 68.75 88 PHE A C 1
ATOM 700 O O . PHE A 1 88 ? -2.349 -3.749 1.931 1.00 68.75 88 PHE A O 1
ATOM 707 N N . GLY A 1 89 ? -2.016 -5.950 2.174 1.00 63.62 89 GLY A N 1
ATOM 708 C CA . GLY A 1 89 ? -0.613 -5.851 2.588 1.00 63.62 89 GLY A CA 1
ATOM 709 C C . GLY A 1 89 ? 0.393 -5.782 1.428 1.00 63.62 89 GLY A C 1
ATOM 710 O O . GLY A 1 89 ? 1.578 -5.559 1.663 1.00 63.62 89 GLY A O 1
ATOM 711 N N . SER A 1 90 ? -0.031 -5.982 0.174 1.00 72.56 90 SER A N 1
ATOM 712 C CA . SER A 1 90 ? 0.876 -5.944 -0.983 1.00 72.56 90 SER A CA 1
ATOM 713 C C . SER A 1 90 ? 1.295 -4.518 -1.342 1.00 72.56 90 SER A C 1
ATOM 715 O O . SER A 1 90 ? 0.579 -3.562 -1.048 1.00 72.56 90 SER A O 1
ATOM 717 N N . ALA A 1 91 ? 2.416 -4.376 -2.059 1.00 70.50 91 ALA A N 1
ATOM 718 C CA . ALA A 1 91 ? 2.916 -3.084 -2.540 1.00 70.50 91 ALA A CA 1
ATOM 719 C C . ALA A 1 91 ? 1.875 -2.283 -3.347 1.00 70.50 91 ALA A C 1
ATOM 721 O O . ALA A 1 91 ? 1.891 -1.055 -3.319 1.00 70.50 91 ALA A O 1
ATOM 722 N N . LEU A 1 92 ? 0.938 -2.955 -4.024 1.00 73.44 92 LEU A N 1
ATOM 723 C CA . LEU A 1 92 ? -0.165 -2.288 -4.717 1.00 73.44 92 LEU A CA 1
ATOM 724 C C . LEU A 1 92 ? -0.996 -1.422 -3.758 1.00 73.44 92 LEU A C 1
ATOM 726 O O . LEU A 1 92 ? -1.353 -0.292 -4.075 1.00 73.44 92 LEU A O 1
ATOM 730 N N . PHE A 1 93 ? -1.277 -1.933 -2.567 1.00 74.00 93 PHE A N 1
ATOM 731 C CA . PHE A 1 93 ? -2.113 -1.258 -1.584 1.00 74.00 93 PHE A CA 1
ATOM 732 C C . PHE A 1 93 ? -1.265 -0.398 -0.635 1.00 74.00 93 PHE A C 1
ATOM 734 O O . PHE A 1 93 ? -1.566 0.776 -0.433 1.00 74.00 93 PHE A O 1
ATOM 741 N N . THR A 1 94 ? -0.133 -0.918 -0.159 1.00 69.69 94 THR A N 1
ATOM 742 C CA . THR A 1 94 ? 0.750 -0.223 0.793 1.00 69.69 94 THR A CA 1
ATOM 743 C C . THR A 1 94 ? 1.637 0.852 0.177 1.00 69.69 94 THR A C 1
ATOM 745 O O . THR A 1 94 ? 2.120 1.706 0.911 1.00 69.69 94 THR A O 1
ATOM 748 N N . LYS A 1 95 ? 1.867 0.844 -1.143 1.00 70.12 95 LYS A N 1
ATOM 749 C CA . LYS A 1 95 ? 2.594 1.919 -1.837 1.00 70.12 95 LYS A CA 1
ATOM 750 C C . LYS A 1 95 ? 1.656 2.740 -2.713 1.00 70.12 95 LYS A C 1
ATOM 752 O O . LYS A 1 95 ? 1.523 3.933 -2.483 1.00 70.12 95 LYS A O 1
ATOM 757 N N . ALA A 1 96 ? 0.954 2.134 -3.674 1.00 67.31 96 ALA A N 1
ATOM 758 C CA . ALA A 1 96 ? 0.189 2.924 -4.647 1.00 67.31 96 ALA A CA 1
ATOM 759 C C . ALA A 1 96 ? -1.093 3.556 -4.068 1.00 67.31 96 ALA A C 1
ATOM 761 O O . ALA A 1 96 ? -1.414 4.696 -4.403 1.00 67.31 96 ALA A O 1
ATOM 762 N N . LEU A 1 97 ? -1.824 2.859 -3.187 1.00 67.06 97 LEU A N 1
ATOM 763 C CA . LEU A 1 97 ? -2.991 3.446 -2.510 1.00 67.06 97 LEU A CA 1
ATOM 764 C C . LEU A 1 97 ? -2.617 4.242 -1.260 1.00 67.06 97 LEU A C 1
ATOM 766 O O . LEU A 1 97 ? -3.280 5.235 -0.977 1.00 67.06 97 LEU A O 1
ATOM 770 N N . ALA A 1 98 ? -1.545 3.874 -0.555 1.00 58.69 98 ALA A N 1
ATOM 771 C CA . ALA A 1 98 ? -1.027 4.668 0.559 1.00 58.69 98 ALA A CA 1
ATOM 772 C C . ALA A 1 98 ? -0.660 6.103 0.153 1.00 58.69 98 ALA A C 1
ATOM 774 O O . ALA A 1 98 ? -0.889 7.027 0.930 1.00 58.69 98 ALA A O 1
ATOM 775 N N . LEU A 1 99 ? -0.193 6.313 -1.087 1.00 57.75 99 LEU A N 1
ATOM 776 C CA . LEU A 1 99 ? 0.036 7.651 -1.653 1.00 57.75 99 LEU A CA 1
ATOM 777 C C . LEU A 1 99 ? -1.221 8.541 -1.675 1.00 57.75 99 LEU A C 1
ATOM 779 O O . LEU A 1 99 ? -1.106 9.749 -1.852 1.00 57.75 99 LEU A O 1
ATOM 783 N N . ARG A 1 100 ? -2.420 7.976 -1.494 1.00 65.94 100 ARG A N 1
ATOM 784 C CA . ARG A 1 100 ? -3.676 8.737 -1.411 1.00 65.94 100 ARG A CA 1
ATOM 785 C C . ARG A 1 100 ? -3.953 9.296 -0.013 1.00 65.94 100 ARG A C 1
ATOM 787 O O . ARG A 1 100 ? -4.780 10.188 0.100 1.00 65.94 100 ARG A O 1
ATOM 794 N N . HIS A 1 101 ?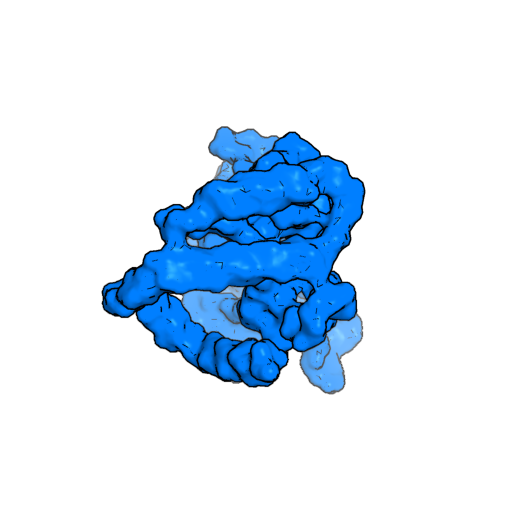 -3.277 8.785 1.020 1.00 65.00 101 HIS A N 1
ATOM 795 C CA . HIS A 1 101 ? -3.570 9.047 2.437 1.00 65.00 101 HIS A CA 1
ATOM 796 C C . HIS A 1 101 ? -2.295 9.400 3.226 1.00 65.00 101 HIS A C 1
ATOM 798 O O . HIS A 1 101 ? -2.048 8.862 4.306 1.00 65.00 101 HIS A O 1
ATOM 804 N N . VAL A 1 102 ? -1.445 10.258 2.650 1.00 61.22 102 VAL A N 1
ATOM 805 C CA . VAL A 1 102 ? -0.088 10.548 3.163 1.00 61.22 102 VAL A CA 1
ATOM 806 C C . VAL A 1 102 ? -0.091 11.552 4.315 1.00 61.22 102 VAL A C 1
ATOM 808 O O . VAL A 1 102 ? 0.749 11.464 5.210 1.00 61.22 102 VAL A O 1
ATOM 811 N N . GLU A 1 103 ? -1.027 12.499 4.316 1.00 75.56 103 GLU A N 1
ATOM 812 C CA . GLU A 1 103 ? -1.073 13.540 5.340 1.00 75.56 103 GLU A CA 1
ATOM 813 C C . GLU A 1 103 ? -1.596 12.972 6.657 1.00 75.56 103 GLU A C 1
ATOM 815 O O . GLU A 1 103 ? -2.746 12.544 6.761 1.00 75.56 103 GLU A O 1
ATOM 820 N N . ARG A 1 104 ? -0.723 12.957 7.667 1.00 85.06 104 ARG A N 1
ATOM 821 C CA . ARG A 1 104 ? -1.095 12.590 9.031 1.00 85.06 104 ARG A CA 1
ATOM 822 C C . ARG A 1 104 ? -1.752 13.780 9.711 1.00 85.06 104 ARG A C 1
ATOM 824 O O . ARG A 1 104 ? -1.177 14.867 9.726 1.00 85.06 104 ARG A O 1
ATOM 831 N N . GLY A 1 105 ? -2.930 13.561 10.279 1.00 86.31 105 GLY A N 1
ATOM 832 C CA . GLY A 1 105 ? -3.588 14.549 11.125 1.00 86.31 105 GLY A CA 1
ATOM 833 C C . GLY A 1 105 ? -3.232 14.370 12.596 1.00 86.31 105 GLY A C 1
ATOM 834 O O . GLY A 1 105 ? -2.713 13.331 13.009 1.00 86.31 105 GLY A O 1
ATOM 835 N N . ASP A 1 106 ? -3.538 15.394 13.385 1.00 90.00 106 ASP A N 1
ATOM 836 C CA . ASP A 1 106 ? -3.512 15.303 14.839 1.00 90.00 106 ASP A CA 1
ATOM 837 C C . ASP A 1 106 ? -4.797 14.621 15.325 1.00 90.00 106 ASP A C 1
ATOM 839 O O . ASP A 1 106 ? -5.902 15.054 15.000 1.00 90.00 106 ASP A O 1
ATOM 843 N N . VAL A 1 107 ? -4.647 13.526 16.069 1.00 91.44 107 VAL A N 1
ATOM 844 C CA . VAL A 1 107 ? -5.770 12.751 16.619 1.00 91.44 107 VAL A CA 1
ATOM 845 C C . VAL A 1 107 ? -6.414 13.487 17.797 1.00 91.44 107 VAL A C 1
ATOM 847 O O . VAL A 1 107 ? -7.585 13.250 18.101 1.00 91.44 107 VAL A O 1
ATOM 850 N N . GLY A 1 108 ? -5.664 14.381 18.448 1.00 88.31 108 GLY A N 1
ATOM 851 C CA . GLY A 1 108 ? -6.077 15.045 19.674 1.00 88.31 108 GLY A CA 1
ATOM 852 C C . GLY A 1 108 ? -6.203 14.093 20.867 1.00 88.31 108 GLY A C 1
ATOM 853 O O . GLY A 1 108 ? -5.950 12.883 20.797 1.00 88.31 108 GLY A O 1
ATOM 854 N N . GLU A 1 109 ? -6.617 14.664 21.992 1.00 89.56 109 GLU A N 1
ATOM 855 C CA . GLU A 1 109 ? -6.885 13.946 23.237 1.00 89.56 109 GLU A CA 1
ATOM 856 C C . GLU A 1 109 ? -8.394 13.759 23.450 1.00 89.56 109 GLU A C 1
ATOM 858 O O . GLU A 1 109 ? -9.213 14.416 22.815 1.00 89.56 109 GLU A O 1
ATOM 863 N N . GLY A 1 110 ? -8.766 12.833 24.333 1.00 93.00 110 GLY A N 1
ATOM 864 C CA . GLY A 1 110 ? -10.163 12.603 24.711 1.00 93.00 110 GLY A CA 1
ATOM 865 C C . GLY A 1 110 ? -10.326 11.378 25.606 1.00 93.00 110 GLY A C 1
ATOM 866 O O . GLY A 1 110 ? -9.388 10.590 25.741 1.00 93.00 1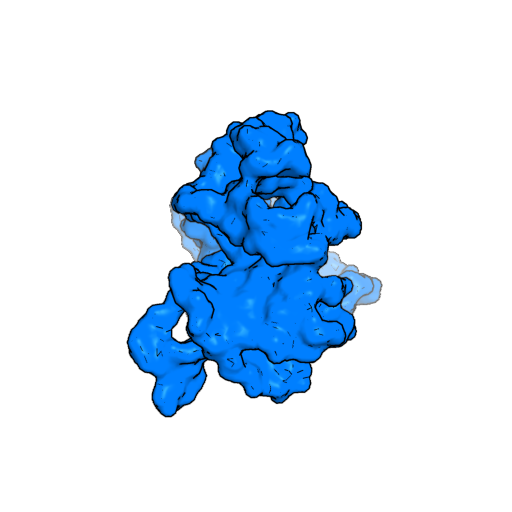10 GLY A O 1
ATOM 867 N N . SER A 1 111 ? -11.477 11.180 26.239 1.00 94.69 111 SER A N 1
ATOM 868 C CA . SER A 1 111 ? -11.720 9.998 27.086 1.00 94.69 111 SER A CA 1
ATOM 869 C C . SER A 1 111 ? -11.771 8.667 26.308 1.00 94.69 111 SER A C 1
ATOM 871 O O . SER A 1 111 ? -11.451 7.616 26.861 1.00 94.69 111 SER A O 1
ATOM 873 N N . ALA A 1 112 ? -12.079 8.672 25.012 1.00 96.69 112 ALA A N 1
ATOM 874 C CA . ALA A 1 112 ? -12.045 7.488 24.155 1.00 96.69 112 ALA A CA 1
ATOM 875 C C . ALA A 1 112 ? -11.262 7.755 22.865 1.00 96.69 112 ALA A C 1
ATOM 877 O O . ALA A 1 112 ? -11.547 8.719 22.161 1.00 96.69 112 ALA A O 1
ATOM 878 N N . THR A 1 113 ? -10.309 6.887 22.524 1.00 96.81 113 THR A N 1
ATOM 879 C CA . THR A 1 113 ? -9.595 6.937 21.239 1.00 96.81 113 THR A CA 1
ATOM 880 C C . THR A 1 113 ? -9.996 5.741 20.385 1.00 96.81 113 THR A C 1
ATOM 882 O O . THR A 1 113 ? -9.747 4.595 20.758 1.00 96.81 113 THR A O 1
ATOM 885 N N . PHE A 1 114 ? -10.591 6.010 19.226 1.00 97.12 114 PHE A N 1
ATOM 886 C CA . PHE A 1 114 ? -10.925 5.002 18.226 1.00 97.12 114 PHE A CA 1
ATOM 887 C C . PHE A 1 114 ? -9.837 4.982 17.164 1.00 97.12 114 PHE A C 1
ATOM 889 O O . PHE A 1 114 ? -9.578 6.001 16.529 1.00 97.12 114 PHE A O 1
ATOM 896 N N . VAL A 1 115 ? -9.237 3.821 16.950 1.00 94.88 115 VAL A N 1
ATOM 897 C CA . VAL A 1 115 ? -8.259 3.536 15.905 1.00 94.88 115 VAL A CA 1
ATOM 898 C C . VAL A 1 115 ? -8.890 2.533 14.952 1.00 94.88 115 VAL A C 1
ATOM 900 O O . VAL A 1 115 ? -9.333 1.468 15.368 1.00 94.88 115 VAL A O 1
ATOM 903 N N . LEU A 1 116 ? -8.930 2.866 13.667 1.00 92.56 116 LEU A N 1
ATOM 904 C CA . LEU A 1 116 ? -9.478 2.022 12.616 1.00 92.56 116 LEU A CA 1
ATOM 905 C C . LEU A 1 116 ? -8.382 1.674 11.609 1.00 92.56 116 LEU A C 1
ATOM 907 O O . LEU A 1 116 ? -7.810 2.547 10.958 1.00 92.56 116 LEU A O 1
ATOM 911 N N . THR A 1 117 ? -8.134 0.379 11.438 1.00 87.81 117 THR A N 1
ATOM 912 C CA . THR A 1 117 ? -7.309 -0.148 10.344 1.00 87.81 117 THR A CA 1
ATOM 913 C C . THR A 1 117 ? -8.213 -0.461 9.149 1.00 87.81 117 THR A C 1
ATOM 915 O O . THR A 1 117 ? -8.850 -1.520 9.106 1.00 87.81 117 THR A O 1
ATOM 918 N N . GLU A 1 118 ? -8.276 0.448 8.170 1.00 85.31 118 GLU A N 1
ATOM 919 C CA . GLU A 1 118 ? -9.091 0.304 6.953 1.00 85.31 118 GLU A CA 1
ATOM 920 C C . GLU A 1 118 ? -8.247 0.563 5.687 1.00 85.31 118 GLU A C 1
ATOM 922 O O . GLU A 1 118 ? -8.060 1.708 5.267 1.00 85.31 118 GLU A O 1
ATOM 927 N N . PRO A 1 119 ? -7.704 -0.495 5.054 1.00 79.50 119 PRO A N 1
ATOM 928 C CA . PRO A 1 119 ? -6.824 -0.358 3.894 1.00 79.50 119 PRO A CA 1
ATOM 929 C C . PRO A 1 119 ? -7.536 0.029 2.596 1.00 79.50 119 PRO A C 1
ATOM 931 O O . PRO A 1 119 ? -6.857 0.386 1.628 1.00 79.50 119 PRO A O 1
ATOM 934 N N . ALA A 1 120 ? -8.866 -0.080 2.538 1.00 77.69 120 ALA A N 1
ATOM 935 C CA . ALA A 1 120 ? -9.650 0.078 1.318 1.00 77.69 120 ALA A CA 1
ATOM 936 C C . ALA A 1 120 ? -10.482 1.372 1.280 1.00 77.69 120 ALA A C 1
ATOM 938 O O . ALA A 1 120 ? -11.491 1.406 0.579 1.00 77.69 120 ALA A O 1
ATOM 939 N N . VAL A 1 121 ? -10.067 2.438 1.979 1.00 82.88 121 VAL A N 1
ATOM 940 C CA . VAL A 1 121 ? -10.748 3.747 1.917 1.00 82.88 121 VAL A CA 1
ATOM 941 C C . VAL A 1 121 ? -10.644 4.349 0.504 1.00 82.88 121 VAL A C 1
ATOM 943 O O . VAL A 1 121 ? -9.526 4.636 0.047 1.00 82.88 121 VAL A O 1
ATOM 946 N N . PRO A 1 122 ? -11.774 4.572 -0.201 1.00 79.31 122 PRO A N 1
ATOM 947 C CA . PRO A 1 122 ? -11.784 5.211 -1.515 1.00 79.31 122 PRO A CA 1
ATOM 948 C C . PRO A 1 122 ? -11.170 6.618 -1.507 1.00 79.31 122 PRO A C 1
ATOM 950 O O . PRO A 1 122 ? -11.266 7.359 -0.530 1.00 79.31 122 PRO A O 1
ATOM 953 N N . ALA A 1 123 ? -10.569 7.014 -2.632 1.00 77.25 123 ALA A N 1
ATOM 954 C CA . ALA A 1 123 ? -10.049 8.371 -2.791 1.00 77.25 123 ALA A CA 1
ATOM 955 C C . ALA A 1 123 ? -11.179 9.404 -2.659 1.00 77.25 123 ALA A C 1
ATOM 957 O O . ALA A 1 123 ? -12.256 9.200 -3.216 1.00 77.25 123 ALA A O 1
ATOM 958 N N . GLY A 1 124 ? -10.917 10.504 -1.949 1.00 82.12 124 GLY A N 1
ATOM 959 C CA . GLY A 1 124 ? -11.910 11.556 -1.703 1.00 82.12 124 GLY A CA 1
ATOM 960 C C . GLY A 1 124 ? -12.939 11.219 -0.621 1.00 82.12 124 GLY A C 1
ATOM 961 O O . GLY A 1 124 ? -13.820 12.032 -0.369 1.00 82.12 124 GLY A O 1
ATOM 962 N N . SER A 1 125 ? -12.819 10.058 0.029 1.00 88.00 125 SER A N 1
ATOM 963 C CA . SER A 1 125 ? -13.634 9.695 1.187 1.00 88.00 125 SER A CA 1
ATOM 964 C C . SER A 1 125 ? -12.794 9.577 2.453 1.00 88.00 125 SER A C 1
ATOM 966 O O . SER A 1 125 ? -11.587 9.329 2.385 1.00 88.00 125 SER A O 1
ATOM 968 N N . VAL A 1 126 ? -13.439 9.750 3.603 1.00 91.06 126 VAL A N 1
ATOM 969 C CA . VAL A 1 126 ? -12.821 9.680 4.929 1.00 91.06 126 VAL A CA 1
ATOM 970 C C . VAL A 1 126 ? -13.712 8.846 5.857 1.00 91.06 126 VAL A C 1
ATOM 972 O O . VAL A 1 126 ? -14.928 9.058 5.865 1.00 91.06 126 VAL A O 1
ATOM 975 N N . PRO A 1 127 ? -13.152 7.905 6.640 1.00 94.19 127 PRO A N 1
ATOM 976 C CA . PRO A 1 127 ? -13.881 7.259 7.721 1.00 94.19 127 PRO A CA 1
ATOM 977 C C . PRO A 1 127 ? -14.325 8.273 8.774 1.00 94.19 127 PRO A C 1
ATOM 979 O O . PRO A 1 127 ? -13.576 9.165 9.164 1.00 94.19 127 PRO A O 1
ATOM 982 N N . ALA A 1 128 ? -15.544 8.123 9.259 1.00 96.19 128 ALA A N 1
ATOM 983 C CA . ALA A 1 128 ? -16.123 8.916 10.327 1.00 96.19 128 ALA A CA 1
ATOM 984 C C . ALA A 1 128 ? -16.887 8.001 11.289 1.00 96.19 128 ALA A C 1
ATOM 986 O O . ALA A 1 128 ? -17.219 6.865 10.942 1.00 96.19 128 ALA A O 1
ATOM 987 N N . ILE A 1 129 ? -17.159 8.489 12.494 1.00 97.56 129 ILE A N 1
ATOM 988 C CA . ILE A 1 129 ? -17.897 7.768 13.533 1.00 97.56 129 ILE A CA 1
ATOM 989 C C . ILE A 1 129 ? -19.227 8.463 13.835 1.00 97.56 129 ILE A C 1
ATOM 991 O O . ILE A 1 129 ? -19.309 9.690 13.867 1.00 97.56 129 ILE A O 1
ATOM 995 N N . VAL A 1 130 ? -20.269 7.666 14.051 1.00 97.88 130 VAL A N 1
ATOM 996 C CA . VAL A 1 130 ? -21.606 8.090 14.493 1.00 97.88 130 VAL A CA 1
ATOM 997 C C . VAL A 1 130 ? -22.145 7.043 15.469 1.00 97.88 130 VAL A C 1
ATOM 999 O O . VAL A 1 130 ? -21.720 5.888 15.427 1.00 97.88 130 VAL A O 1
ATOM 1002 N N . GLY A 1 131 ? -23.059 7.404 16.363 1.00 98.06 131 GLY A N 1
ATOM 1003 C CA . GLY A 1 131 ? -23.502 6.488 17.411 1.00 98.06 131 GLY A CA 1
ATOM 1004 C C . GLY A 1 131 ? -24.676 6.983 18.235 1.00 98.06 131 GLY A C 1
ATOM 1005 O O . GLY A 1 131 ? -25.298 7.993 17.922 1.00 98.06 131 GLY A O 1
ATOM 1006 N N . SER A 1 132 ? -24.987 6.242 19.293 1.00 98.19 132 SER A N 1
ATOM 1007 C CA . SER A 1 132 ? -26.231 6.368 20.057 1.00 98.19 132 SER A CA 1
ATOM 1008 C C . SER A 1 132 ? -26.292 7.551 21.022 1.00 98.19 132 SER A C 1
ATOM 1010 O O . SER A 1 132 ? -27.351 7.804 21.588 1.00 98.19 132 SER A O 1
ATOM 1012 N N . THR A 1 133 ? -25.180 8.248 21.255 1.00 97.00 133 THR A N 1
ATOM 1013 C CA . THR A 1 133 ? -25.090 9.351 22.222 1.00 97.00 133 THR A CA 1
ATOM 1014 C C . THR A 1 133 ? -25.078 10.705 21.526 1.00 97.00 133 THR A C 1
ATOM 1016 O O . THR A 1 133 ? -24.724 10.809 20.352 1.00 97.00 133 THR A O 1
ATOM 1019 N N . THR A 1 134 ? -25.381 11.770 22.269 1.00 95.88 134 THR A N 1
ATOM 1020 C CA . THR A 1 134 ? -25.286 13.153 21.775 1.00 95.88 134 THR A CA 1
ATOM 1021 C C . THR A 1 134 ? -23.879 13.498 21.277 1.00 95.88 134 THR A C 1
ATOM 1023 O O . THR A 1 134 ? -23.736 14.133 20.237 1.00 95.88 134 THR A O 1
ATOM 1026 N N . ALA A 1 135 ? -22.832 13.016 21.958 1.00 95.62 135 ALA A N 1
ATOM 1027 C CA . ALA A 1 135 ? -21.442 13.198 21.531 1.00 95.62 135 ALA A CA 1
ATOM 1028 C C . ALA A 1 135 ? -21.097 12.458 20.224 1.00 95.62 135 ALA A C 1
ATOM 1030 O O . ALA A 1 135 ? -20.083 12.761 19.610 1.00 95.62 135 ALA A O 1
ATOM 1031 N N . LEU A 1 136 ? -21.928 11.503 19.798 1.00 97.00 136 LEU A N 1
ATOM 1032 C CA . LEU A 1 136 ? -21.793 10.755 18.547 1.00 97.00 136 LEU A CA 1
ATOM 1033 C C . LEU A 1 136 ? -22.939 11.042 17.559 1.00 97.00 136 LEU A C 1
ATOM 1035 O O . LEU A 1 136 ? -23.125 10.292 16.600 1.00 97.00 136 LEU A O 1
ATOM 1039 N N . GLY A 1 137 ? -23.710 12.108 17.786 1.00 95.75 137 GLY A N 1
ATOM 1040 C CA . GLY A 1 137 ? -24.738 12.577 16.859 1.00 95.75 137 GLY A CA 1
ATOM 1041 C C . GLY A 1 137 ? -26.055 11.795 16.861 1.00 95.75 137 GLY A C 1
ATOM 1042 O O . GLY A 1 137 ? -26.850 12.002 15.956 1.00 95.75 137 GLY A O 1
ATOM 1043 N N . GLU A 1 138 ? -26.313 10.908 17.827 1.00 97.38 138 GLU A N 1
ATOM 1044 C CA . GLU A 1 138 ? -27.603 10.195 17.982 1.00 97.38 138 GLU A CA 1
ATOM 1045 C C . GLU A 1 138 ? -28.102 9.506 16.694 1.00 97.38 138 GLU A C 1
ATOM 1047 O O . GLU A 1 138 ? -29.282 9.558 16.347 1.00 97.38 138 GLU A O 1
ATOM 1052 N N . TRP A 1 139 ? -27.188 8.845 15.979 1.00 97.69 139 TRP A N 1
ATOM 1053 C CA . TRP A 1 139 ? -27.406 8.197 14.677 1.00 97.69 139 TRP A CA 1
ATOM 1054 C C . TRP A 1 139 ? -27.709 9.134 13.496 1.00 97.69 139 TRP A C 1
ATOM 1056 O O . TRP A 1 139 ? -27.978 8.652 12.391 1.00 97.69 139 TRP A O 1
ATOM 1066 N N . ASP A 1 140 ? -27.602 10.450 13.671 1.00 96.69 140 ASP A N 1
ATOM 1067 C CA . ASP A 1 140 ? -27.631 11.411 12.573 1.00 96.69 140 ASP A CA 1
ATOM 1068 C C . ASP A 1 140 ? -26.283 11.431 11.839 1.00 96.69 140 ASP A C 1
ATOM 1070 O O . ASP A 1 140 ? -25.286 11.984 12.305 1.00 96.69 140 ASP A O 1
ATOM 1074 N N . ALA A 1 141 ? -26.260 10.847 10.640 1.00 92.44 141 ALA A N 1
ATOM 1075 C CA . ALA A 1 141 ? -25.067 10.801 9.801 1.00 92.44 141 ALA A CA 1
ATOM 1076 C C . ALA A 1 141 ? -24.548 12.183 9.377 1.00 92.44 141 ALA A C 1
ATOM 1078 O O . ALA A 1 141 ? -23.378 12.295 9.018 1.00 92.44 141 ALA A O 1
ATOM 1079 N N . THR A 1 142 ? -25.375 13.233 9.421 1.00 94.00 142 THR A N 1
ATOM 1080 C CA . THR A 1 142 ? -24.907 14.602 9.143 1.00 94.00 142 THR A CA 1
ATOM 1081 C C . THR A 1 142 ? -24.041 15.167 10.268 1.00 94.00 142 THR A C 1
ATOM 1083 O O . THR A 1 142 ? -23.284 16.110 10.051 1.00 94.00 142 THR A O 1
ATOM 1086 N N . SER A 1 143 ? -24.099 14.538 11.444 1.00 95.31 143 SER A N 1
ATOM 1087 C CA . SER A 1 143 ? -23.272 14.828 12.615 1.00 95.31 143 SER A CA 1
ATOM 1088 C C . SER A 1 143 ? -22.098 13.850 12.770 1.00 95.31 143 SER A C 1
ATOM 1090 O O . SER A 1 143 ? -21.472 13.805 13.829 1.00 95.31 143 SER A O 1
ATOM 1092 N N . ALA A 1 144 ? -21.789 13.051 11.740 1.00 96.56 144 ALA A N 1
ATOM 1093 C CA . ALA A 1 144 ? -20.691 12.092 11.790 1.00 96.56 144 ALA A CA 1
ATOM 1094 C C . ALA A 1 144 ? -19.337 12.793 11.990 1.00 96.56 144 ALA A C 1
ATOM 1096 O O . ALA A 1 144 ? -18.996 13.761 11.306 1.00 96.56 144 ALA A O 1
ATOM 1097 N N . ILE A 1 145 ? -18.532 12.268 12.910 1.00 96.81 145 ILE A N 1
ATOM 1098 C CA . ILE A 1 145 ? -17.256 12.870 13.292 1.00 96.81 145 ILE A CA 1
ATOM 1099 C C . ILE A 1 145 ? -16.138 12.237 12.477 1.00 96.81 145 ILE A C 1
ATOM 1101 O O . ILE A 1 145 ? -15.873 11.039 12.583 1.00 96.81 145 ILE A O 1
ATOM 1105 N N . ARG A 1 146 ? -15.481 13.046 11.647 1.00 95.69 146 ARG A N 1
ATOM 1106 C CA . ARG A 1 146 ? -14.412 12.595 10.749 1.00 95.69 146 ARG A CA 1
ATOM 1107 C C . ARG A 1 146 ? -13.189 12.136 11.535 1.00 95.69 146 ARG A C 1
ATOM 1109 O O . ARG A 1 146 ? -12.726 12.830 12.435 1.00 95.69 146 ARG A O 1
ATOM 1116 N N . MET A 1 147 ? -12.647 10.991 11.141 1.00 95.69 147 MET A N 1
ATOM 1117 C CA . MET A 1 147 ? -11.351 10.514 11.607 1.00 95.69 147 MET A CA 1
ATOM 1118 C C . MET A 1 147 ? -10.231 11.200 10.824 1.00 95.69 147 MET A C 1
ATOM 1120 O O . MET A 1 147 ? -10.416 11.638 9.685 1.00 95.69 147 MET A O 1
ATOM 1124 N N . VAL A 1 148 ? -9.046 11.254 11.419 1.00 93.38 148 VAL A N 1
ATOM 1125 C CA . VAL A 1 148 ? -7.821 11.708 10.756 1.00 93.38 148 VAL A CA 1
ATOM 1126 C C . VAL A 1 148 ? -6.970 10.512 10.342 1.00 93.38 148 VAL A C 1
ATOM 1128 O O . VAL A 1 148 ? -6.961 9.487 11.023 1.00 93.38 148 VAL A O 1
ATOM 1131 N N . SER A 1 149 ? -6.243 10.625 9.229 1.00 90.44 149 SER A N 1
ATOM 1132 C CA . SER A 1 149 ? -5.263 9.603 8.841 1.00 90.44 149 SER A CA 1
ATOM 1133 C C . SER A 1 149 ? -4.098 9.612 9.831 1.00 90.44 149 SER A C 1
ATOM 1135 O O . SER A 1 149 ? -3.560 10.671 10.158 1.00 90.44 149 SER A O 1
ATOM 1137 N N . THR A 1 150 ? -3.677 8.433 10.287 1.00 88.12 150 THR A N 1
ATOM 1138 C CA . THR A 1 150 ? -2.459 8.236 11.096 1.00 88.12 150 THR A CA 1
ATOM 1139 C C . THR A 1 150 ? -1.314 7.644 10.265 1.00 88.12 150 THR A C 1
ATOM 1141 O O . THR A 1 150 ? -0.249 7.292 10.780 1.00 88.12 150 THR A O 1
ATOM 1144 N N . GLY A 1 151 ? -1.493 7.610 8.941 1.00 82.56 151 GLY A N 1
ATOM 1145 C CA . GLY A 1 151 ? -0.644 6.917 7.981 1.00 82.56 151 GLY A CA 1
ATOM 1146 C C . GLY A 1 151 ? -1.267 5.588 7.566 1.00 82.56 151 GLY A C 1
ATOM 1147 O O . GLY A 1 151 ? -1.920 4.924 8.359 1.00 82.56 151 GLY A O 1
ATOM 1148 N N . TYR A 1 152 ? -1.067 5.189 6.310 1.00 76.94 152 TYR A N 1
ATOM 1149 C CA . TYR A 1 152 ? -1.731 4.013 5.748 1.00 76.94 152 TYR A CA 1
ATOM 1150 C C . TYR A 1 152 ? -1.460 2.717 6.542 1.00 76.94 152 TYR A C 1
ATOM 1152 O O . TYR A 1 152 ? -0.293 2.429 6.823 1.00 76.94 152 TYR A O 1
ATOM 1160 N N . PRO A 1 153 ? -2.481 1.876 6.816 1.00 81.06 153 PRO A N 1
ATOM 1161 C CA . PRO A 1 153 ? -3.922 2.032 6.542 1.00 81.06 153 PRO A CA 1
ATOM 1162 C C . PRO A 1 153 ? -4.736 2.556 7.751 1.00 81.06 153 PRO A C 1
ATOM 1164 O O . PRO A 1 153 ? -5.916 2.232 7.896 1.00 81.06 153 PRO A O 1
ATOM 1167 N N . GLY A 1 154 ? -4.089 3.277 8.665 1.00 88.25 154 GLY A N 1
ATOM 1168 C CA . GLY A 1 154 ? -4.632 3.709 9.946 1.00 88.25 154 GLY A CA 1
ATOM 1169 C C . GLY A 1 154 ? -5.385 5.038 9.899 1.00 88.25 154 GLY A C 1
ATOM 1170 O O . GLY A 1 154 ? -4.975 6.004 9.252 1.00 88.25 154 GLY A O 1
ATOM 1171 N N . TRP A 1 155 ? -6.474 5.074 10.658 1.00 92.81 155 TRP A N 1
ATOM 1172 C CA . TRP A 1 155 ? -7.302 6.243 10.923 1.00 92.81 155 TRP A CA 1
ATOM 1173 C C . TRP A 1 155 ? -7.566 6.331 12.417 1.00 92.81 155 TRP A C 1
ATOM 1175 O O . TRP A 1 155 ? -7.680 5.295 13.072 1.00 92.81 155 TRP A O 1
ATOM 1185 N N . ALA A 1 156 ? -7.698 7.534 12.966 1.00 95.69 156 ALA A N 1
ATOM 1186 C CA . ALA A 1 156 ? -8.049 7.683 14.370 1.00 95.69 156 ALA A CA 1
ATOM 1187 C C . ALA A 1 156 ? -8.907 8.916 14.665 1.00 95.69 156 ALA A C 1
ATOM 1189 O O . ALA A 1 156 ? -8.908 9.888 13.913 1.00 95.69 156 ALA A O 1
ATOM 1190 N N . VAL A 1 157 ? -9.628 8.866 15.781 1.00 96.62 157 VAL A N 1
ATOM 1191 C CA . VAL A 1 157 ? -10.286 10.022 16.399 1.00 96.62 157 VAL A CA 1
ATOM 1192 C C . VAL A 1 157 ? -10.308 9.840 17.914 1.00 96.62 157 VAL A C 1
ATOM 1194 O O . VAL A 1 157 ? -10.620 8.750 18.402 1.00 96.62 157 VAL A O 1
ATOM 1197 N N . SER A 1 158 ? -9.974 10.893 18.657 1.00 97.19 158 SER A N 1
ATOM 1198 C CA . SER A 1 158 ? -10.198 10.960 20.102 1.00 97.19 158 SER A CA 1
ATOM 1199 C C . SER A 1 158 ? -11.439 11.797 20.404 1.00 97.19 158 SER A C 1
ATOM 1201 O O . SER A 1 158 ? -11.646 12.843 19.795 1.00 97.19 158 SER A O 1
ATOM 1203 N N . LEU A 1 159 ? -12.268 11.324 21.332 1.00 96.62 159 LEU A N 1
ATOM 1204 C CA . LEU A 1 159 ? -13.540 11.933 21.714 1.00 96.62 159 LEU A CA 1
ATOM 1205 C C . LEU A 1 159 ? -13.695 11.937 23.231 1.00 96.62 159 LEU A C 1
ATOM 1207 O O . LEU A 1 159 ? -13.334 10.966 23.894 1.00 96.62 159 LEU A O 1
ATOM 1211 N N . ASP A 1 160 ? -14.297 12.992 23.770 1.00 96.38 160 ASP A N 1
ATOM 1212 C CA . ASP A 1 160 ? -14.766 13.013 25.152 1.00 96.38 160 ASP A CA 1
ATOM 1213 C C . ASP A 1 160 ? -16.171 12.419 25.229 1.00 96.38 160 ASP A C 1
ATOM 1215 O O . ASP A 1 160 ? -17.163 13.032 24.837 1.00 96.38 160 ASP A O 1
ATOM 1219 N N . LEU A 1 161 ? -16.231 11.183 25.711 1.00 96.19 161 LEU A N 1
ATOM 1220 C CA . LEU A 1 161 ? -17.444 10.396 25.885 1.00 96.19 161 LEU A CA 1
ATOM 1221 C C . LEU A 1 161 ? -17.714 10.129 27.366 1.00 96.19 161 LEU A C 1
ATOM 1223 O O . LEU A 1 161 ? -16.789 9.879 28.147 1.00 96.19 161 LEU A O 1
ATOM 1227 N N . GLU A 1 162 ? -19.000 10.107 27.713 1.00 95.75 162 GLU A N 1
ATOM 1228 C CA . GLU A 1 162 ? -19.489 9.650 29.013 1.00 95.75 162 GLU A CA 1
ATOM 1229 C C . GLU A 1 162 ? -19.063 8.197 29.288 1.00 95.75 162 GLU A C 1
ATOM 1231 O O . GLU A 1 162 ? -18.855 7.416 28.347 1.00 95.75 162 GLU A O 1
ATOM 1236 N N . PRO A 1 163 ? -18.915 7.802 30.564 1.00 95.56 163 PRO A N 1
ATOM 1237 C CA . PRO A 1 163 ? -18.388 6.494 30.924 1.00 95.56 163 PRO A CA 1
ATOM 1238 C C . PRO A 1 163 ? -19.383 5.351 30.722 1.00 95.56 163 PRO A C 1
ATOM 1240 O O . PRO A 1 163 ? -19.005 4.207 30.946 1.00 95.56 163 PRO A O 1
ATOM 1243 N N . ASP A 1 164 ? -20.624 5.631 30.327 1.00 96.44 164 ASP A N 1
ATOM 1244 C CA . ASP A 1 164 ? -21.641 4.616 30.069 1.00 96.44 164 ASP A CA 1
ATOM 1245 C C . ASP A 1 164 ? -21.336 3.789 28.810 1.00 96.44 164 ASP A C 1
ATOM 1247 O O . ASP A 1 164 ? -20.502 4.145 27.965 1.00 96.44 164 ASP A O 1
ATOM 1251 N N . GLU A 1 165 ? -22.015 2.646 28.708 1.00 96.62 165 GLU A N 1
ATOM 1252 C CA . GLU A 1 165 ? -22.031 1.846 27.487 1.00 96.62 165 GLU A CA 1
ATOM 1253 C C . GLU A 1 165 ? -22.767 2.594 26.369 1.00 96.62 165 GLU A C 1
ATOM 1255 O O . GLU A 1 165 ? -23.783 3.255 26.602 1.00 96.62 165 GLU A O 1
ATOM 1260 N N . LEU A 1 166 ? -22.258 2.476 25.145 1.00 97.56 166 LEU A N 1
ATOM 1261 C CA . LEU A 1 166 ? -22.872 3.067 23.962 1.00 97.56 166 LEU A CA 1
ATOM 1262 C C . LEU A 1 166 ? -22.691 2.198 22.725 1.00 97.56 166 LEU A C 1
ATOM 1264 O O . LEU A 1 166 ? -21.828 1.321 22.663 1.00 97.56 166 LEU A O 1
ATOM 1268 N N . GLU A 1 167 ? -23.479 2.506 21.704 1.00 98.00 167 GLU A N 1
ATOM 1269 C CA . GLU A 1 167 ? -23.368 1.904 20.386 1.00 98.00 167 GLU A CA 1
ATOM 1270 C C . GLU A 1 167 ? -22.822 2.909 19.371 1.00 98.00 167 GLU A C 1
ATOM 1272 O O . GLU A 1 167 ? -23.102 4.107 19.441 1.00 98.00 167 GLU A O 1
ATOM 1277 N N . TYR A 1 168 ? -22.053 2.421 18.403 1.00 97.88 168 TYR A N 1
ATOM 1278 C CA . TYR A 1 168 ? -21.498 3.231 17.325 1.00 97.88 168 TYR A CA 1
ATOM 1279 C C . TYR A 1 168 ? -21.376 2.440 16.024 1.00 97.88 168 TYR A C 1
ATOM 1281 O O . TYR A 1 168 ? -21.410 1.204 15.999 1.00 97.88 168 TYR A O 1
ATOM 1289 N N . LYS A 1 169 ? -21.224 3.178 14.928 1.00 97.25 169 LYS A N 1
ATOM 1290 C CA . LYS A 1 169 ? -20.834 2.666 13.621 1.00 97.25 169 LYS A CA 1
ATOM 1291 C C . LYS A 1 169 ? -19.807 3.576 12.969 1.00 97.25 169 LYS A C 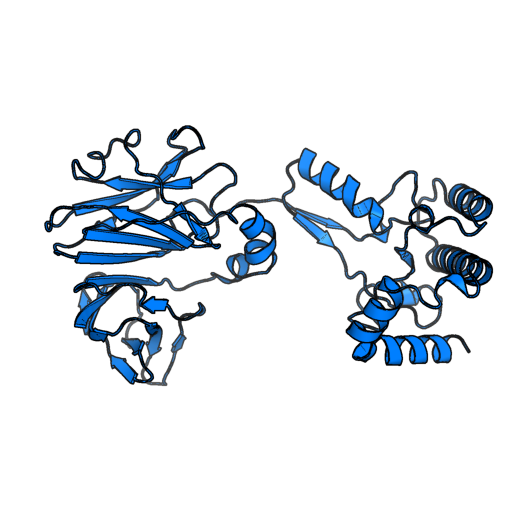1
ATOM 1293 O O . LYS A 1 169 ? -19.839 4.796 13.134 1.00 97.25 169 LYS A O 1
ATOM 1298 N N . TYR A 1 170 ? -18.953 2.972 12.155 1.00 96.56 170 TYR A N 1
ATOM 1299 C CA . TYR A 1 170 ? -18.177 3.713 11.171 1.00 96.56 170 TYR A CA 1
ATOM 1300 C C . TYR A 1 170 ? -18.998 3.987 9.910 1.00 96.56 170 TYR A C 1
ATOM 1302 O O . TYR A 1 170 ? -19.773 3.145 9.442 1.00 96.56 170 TYR A O 1
ATOM 1310 N N . VAL A 1 171 ? -18.769 5.151 9.316 1.00 95.44 171 VAL A N 1
ATOM 1311 C CA . VAL A 1 171 ? -19.317 5.567 8.024 1.00 95.44 171 VAL A CA 1
ATOM 1312 C C . VAL A 1 171 ? -18.208 6.139 7.141 1.00 95.44 171 VAL A C 1
ATOM 1314 O O . VAL A 1 171 ? -17.179 6.578 7.642 1.00 95.44 171 VAL A O 1
ATOM 1317 N N . LEU A 1 172 ? -18.386 6.120 5.825 1.00 93.75 172 LEU A N 1
ATOM 1318 C CA . LEU A 1 172 ? -17.567 6.890 4.894 1.00 93.75 172 LEU A CA 1
ATOM 1319 C C . LEU A 1 172 ? -18.314 8.171 4.544 1.00 93.75 172 LEU A C 1
ATOM 1321 O O . LEU A 1 172 ? -19.496 8.112 4.192 1.00 93.75 172 LEU A O 1
ATOM 1325 N N . VAL A 1 173 ? -17.614 9.299 4.594 1.00 93.81 173 VAL A N 1
ATOM 1326 C CA . VAL A 1 173 ? -18.104 10.602 4.131 1.00 93.81 173 VAL A CA 1
ATOM 1327 C C . VAL A 1 173 ? -17.204 11.157 3.032 1.00 93.81 173 VAL A C 1
ATOM 1329 O O . VAL A 1 173 ? -16.038 10.767 2.946 1.00 93.81 173 VAL A O 1
ATOM 1332 N N . ASP A 1 174 ? -17.730 12.037 2.184 1.00 91.62 174 ASP A N 1
ATOM 1333 C CA . ASP A 1 174 ? -16.930 12.791 1.210 1.00 91.62 174 ASP A CA 1
ATOM 1334 C C . ASP A 1 174 ? -16.197 13.989 1.853 1.00 91.62 174 ASP A C 1
ATOM 1336 O O . ASP A 1 174 ? -16.139 14.139 3.080 1.00 91.62 174 ASP A O 1
ATOM 1340 N N . ALA A 1 175 ? -15.581 14.836 1.023 1.00 86.44 175 ALA A N 1
ATOM 1341 C CA . ALA A 1 175 ? -14.853 16.014 1.485 1.00 86.44 175 ALA A CA 1
ATOM 1342 C C . ALA A 1 175 ? -15.772 17.041 2.170 1.00 86.44 175 ALA A C 1
ATOM 1344 O O . ALA A 1 175 ? -15.337 17.700 3.121 1.00 86.44 175 ALA A O 1
ATOM 1345 N N . GLU A 1 176 ? -17.024 17.129 1.723 1.00 89.25 176 GLU A N 1
ATOM 1346 C CA . GLU A 1 176 ? -18.082 18.014 2.209 1.00 89.25 176 GLU A CA 1
ATOM 1347 C C . GLU A 1 176 ? -18.789 17.477 3.467 1.00 89.25 176 GLU A C 1
ATOM 1349 O O . GLU A 1 176 ? -19.527 18.218 4.116 1.00 89.25 176 GLU A O 1
ATOM 1354 N N . GLY A 1 177 ? -18.537 16.221 3.845 1.00 89.31 177 GLY A N 1
ATOM 1355 C CA . GLY A 1 177 ? -19.170 15.559 4.988 1.00 89.31 177 GLY A CA 1
ATOM 1356 C C . GLY A 1 177 ? -20.476 14.840 4.641 1.00 89.31 177 GLY A C 1
ATOM 1357 O O . GLY A 1 177 ? -21.178 14.379 5.540 1.00 89.31 177 GLY A O 1
ATOM 1358 N N . THR A 1 178 ? -20.813 14.704 3.359 1.00 94.50 178 THR A N 1
ATOM 1359 C CA . THR A 1 178 ? -21.968 13.922 2.918 1.00 94.50 178 THR A CA 1
ATOM 1360 C C . THR A 1 178 ? -21.710 12.445 3.168 1.00 94.50 178 THR A C 1
ATOM 1362 O O . THR A 1 178 ? -20.681 11.899 2.768 1.00 94.50 178 THR A O 1
ATOM 1365 N N . LEU A 1 179 ? -22.678 11.770 3.783 1.00 95.38 179 LEU A N 1
ATOM 1366 C CA . LEU A 1 179 ? -22.654 10.325 3.962 1.00 95.38 179 LEU A CA 1
ATOM 1367 C C . LEU A 1 179 ? -22.592 9.603 2.607 1.00 95.38 179 LEU A C 1
ATOM 1369 O O . LEU A 1 179 ? -23.522 9.682 1.803 1.00 95.38 179 LEU A O 1
ATOM 1373 N N . LEU A 1 180 ? -21.536 8.820 2.407 1.00 92.31 180 LEU A N 1
ATOM 1374 C CA . LEU A 1 180 ? -21.382 7.921 1.266 1.00 92.31 180 LEU A CA 1
ATOM 1375 C C . LEU A 1 180 ? -21.840 6.507 1.609 1.00 92.31 180 LEU A C 1
ATOM 1377 O O . LEU A 1 180 ? -22.488 5.844 0.797 1.00 92.31 180 LEU A O 1
ATOM 1381 N N . GLN A 1 181 ? -21.478 6.019 2.798 1.00 92.56 181 GLN A N 1
ATOM 1382 C CA . GLN A 1 181 ? -21.690 4.621 3.147 1.00 92.56 181 GLN A CA 1
ATOM 1383 C C . GLN A 1 181 ? -21.665 4.359 4.654 1.00 92.56 181 GLN A C 1
ATOM 1385 O O . GLN A 1 181 ? -20.786 4.839 5.352 1.00 92.56 181 GLN A O 1
ATOM 1390 N N . TRP A 1 182 ? -22.564 3.499 5.130 1.00 94.38 182 TRP A N 1
ATOM 1391 C CA . TRP A 1 182 ? -22.484 2.890 6.459 1.00 94.38 182 TRP A CA 1
ATOM 1392 C C . TRP A 1 182 ? -21.663 1.602 6.447 1.00 94.38 182 TRP A C 1
ATOM 1394 O O . TRP A 1 182 ? -21.694 0.850 5.466 1.00 94.38 182 TRP A O 1
ATOM 1404 N N . GLU A 1 183 ? -20.993 1.292 7.556 1.00 92.88 183 GLU A N 1
ATOM 1405 C CA . GLU A 1 183 ? -20.494 -0.065 7.757 1.00 92.88 183 GLU A CA 1
ATOM 1406 C C . GLU A 1 183 ? -21.647 -1.080 7.862 1.00 92.88 183 GLU A C 1
ATOM 1408 O O . GLU A 1 183 ? -22.688 -0.824 8.481 1.00 92.88 183 GLU A O 1
ATOM 1413 N N . GLY A 1 184 ? -21.451 -2.260 7.272 1.00 89.06 184 GLY A N 1
ATOM 1414 C CA . GLY A 1 184 ? -22.390 -3.373 7.381 1.00 89.06 184 GLY A CA 1
ATOM 1415 C C . GLY A 1 184 ? -22.390 -4.051 8.758 1.00 89.06 184 GLY A C 1
ATOM 1416 O O . GLY A 1 184 ? -21.595 -3.725 9.638 1.00 89.06 184 GLY A O 1
ATOM 1417 N N . GLY A 1 185 ? -23.273 -5.038 8.922 1.00 89.94 185 GLY A N 1
ATOM 1418 C CA . GLY A 1 185 ? -23.431 -5.796 10.169 1.00 89.94 185 GLY A CA 1
ATOM 1419 C C . GLY A 1 185 ? -24.152 -5.018 11.271 1.00 89.94 185 GLY A C 1
ATOM 1420 O O . GLY A 1 185 ? -24.690 -3.935 11.028 1.00 89.94 185 GLY A O 1
ATOM 1421 N N . ASP A 1 186 ? -24.157 -5.579 12.477 1.00 91.81 186 ASP A N 1
ATOM 1422 C CA . ASP A 1 186 ? -24.773 -4.968 13.658 1.00 91.81 186 ASP A CA 1
ATOM 1423 C C . ASP A 1 186 ? -23.996 -3.732 14.142 1.00 91.81 186 ASP A C 1
ATOM 1425 O O . ASP A 1 186 ? -22.895 -3.430 13.665 1.00 91.81 186 ASP A O 1
ATOM 1429 N N . ASN A 1 187 ? -24.582 -2.989 15.081 1.00 95.31 187 ASN A N 1
ATOM 1430 C CA . ASN A 1 187 ? -23.902 -1.880 15.743 1.00 95.31 187 ASN A CA 1
ATOM 1431 C C . ASN A 1 187 ? -22.696 -2.398 16.541 1.00 95.31 187 ASN A C 1
ATOM 1433 O O . ASN A 1 187 ? -22.729 -3.485 17.129 1.00 95.31 187 ASN A O 1
ATOM 1437 N N . ARG A 1 188 ? -21.608 -1.625 16.560 1.00 94.44 188 ARG A N 1
ATOM 1438 C CA . ARG A 1 188 ? -20.490 -1.883 17.471 1.00 94.44 188 ARG A CA 1
ATOM 1439 C C . ARG A 1 188 ? -20.871 -1.356 18.849 1.00 94.44 188 ARG A C 1
ATOM 1441 O O . ARG A 1 188 ? -21.543 -0.338 18.949 1.00 94.44 188 ARG A O 1
ATOM 1448 N N . VAL A 1 189 ? -20.423 -2.041 19.896 1.00 94.38 189 VAL A N 1
ATOM 1449 C CA . VAL A 1 189 ? -20.684 -1.659 21.288 1.00 94.38 189 VAL A CA 1
ATOM 1450 C C . VAL A 1 189 ? -19.368 -1.233 21.923 1.00 94.38 189 VAL A C 1
ATOM 1452 O O . VAL A 1 189 ? -18.378 -1.966 21.846 1.00 94.38 189 VAL A O 1
ATOM 1455 N N . LEU A 1 190 ? -19.356 -0.048 22.527 1.00 95.50 190 LEU A N 1
ATOM 1456 C CA . LEU A 1 190 ? -18.298 0.404 23.418 1.00 95.50 190 LEU A CA 1
ATOM 1457 C C . LEU A 1 190 ? -18.796 0.213 24.859 1.00 95.50 190 LEU A C 1
ATOM 1459 O O . LEU A 1 190 ? -19.688 0.953 25.273 1.00 95.50 190 LEU A O 1
ATOM 1463 N N . PRO A 1 191 ? -18.255 -0.748 25.626 1.00 93.88 191 PRO A N 1
ATOM 1464 C CA . PRO A 1 191 ? -18.624 -0.941 27.023 1.00 93.88 191 PRO A CA 1
ATOM 1465 C C . PRO A 1 191 ? -18.312 0.289 27.885 1.00 93.88 191 PRO A C 1
ATOM 1467 O O . PRO A 1 191 ? -17.506 1.163 27.532 1.00 93.88 191 PRO A O 1
ATOM 1470 N N . ALA A 1 192 ? -18.941 0.313 29.059 1.00 93.69 192 ALA A N 1
ATOM 1471 C CA . ALA A 1 192 ? -18.710 1.338 30.062 1.00 93.69 192 ALA A CA 1
ATOM 1472 C C . ALA A 1 192 ? -17.229 1.405 30.489 1.00 93.69 192 ALA A C 1
ATOM 1474 O O . ALA A 1 192 ? -16.566 0.380 30.655 1.00 93.69 192 ALA A O 1
ATOM 1475 N N . GLY A 1 193 ? -16.705 2.615 30.682 1.00 91.19 193 GLY A N 1
ATOM 1476 C CA . GLY A 1 193 ? -15.326 2.857 31.104 1.00 91.19 193 GLY A CA 1
ATOM 1477 C C . GLY A 1 193 ? -14.938 4.334 31.058 1.00 91.19 193 GLY A C 1
ATOM 1478 O O . GLY A 1 193 ? -15.475 5.103 30.271 1.00 91.19 193 GLY A O 1
ATOM 1479 N N . THR A 1 194 ? -13.991 4.746 31.900 1.00 90.81 194 THR A N 1
ATOM 1480 C CA . THR A 1 194 ? -13.565 6.153 31.999 1.00 90.81 194 THR A CA 1
ATOM 1481 C C . THR A 1 194 ? -12.655 6.567 30.848 1.00 90.81 194 THR A C 1
ATOM 1483 O O . THR A 1 194 ? -12.981 7.503 30.129 1.00 90.81 194 THR A O 1
ATOM 1486 N N . THR A 1 195 ? -11.552 5.843 30.645 1.00 93.44 195 THR A N 1
ATOM 1487 C CA . THR A 1 195 ? -10.646 6.032 29.507 1.00 93.44 195 THR A CA 1
ATOM 1488 C C . THR A 1 195 ? -10.555 4.740 28.706 1.00 93.44 195 THR A C 1
ATOM 1490 O O . THR A 1 195 ? -10.355 3.673 29.286 1.00 93.44 195 THR A O 1
ATOM 1493 N N . ARG A 1 196 ? -10.731 4.809 27.386 1.00 95.19 196 ARG A N 1
ATOM 1494 C CA . ARG A 1 196 ? -10.853 3.623 26.521 1.00 95.19 196 ARG A CA 1
ATOM 1495 C C . ARG A 1 196 ? -10.048 3.799 25.237 1.00 95.19 196 ARG A C 1
ATOM 1497 O O . ARG A 1 196 ? -10.079 4.869 24.632 1.00 95.19 196 ARG A O 1
ATOM 1504 N N . ILE A 1 197 ? -9.363 2.750 24.797 1.00 96.38 197 ILE A N 1
ATOM 1505 C CA . ILE A 1 197 ? -8.779 2.680 23.450 1.00 96.38 197 ILE A CA 1
ATOM 1506 C C . ILE A 1 197 ? -9.481 1.558 22.699 1.00 96.38 197 ILE A C 1
ATOM 1508 O O . ILE A 1 197 ? -9.635 0.461 23.228 1.00 96.38 197 ILE A O 1
ATOM 1512 N N . VAL A 1 198 ? -9.913 1.836 21.476 1.00 96.69 198 VAL A N 1
ATOM 1513 C CA . VAL A 1 198 ? -10.594 0.875 20.611 1.00 96.69 198 VAL A CA 1
ATOM 1514 C C . VAL A 1 198 ? -9.769 0.706 19.346 1.00 96.69 198 VAL A C 1
ATOM 1516 O O . VAL A 1 198 ? -9.706 1.632 18.545 1.00 96.69 198 VAL A O 1
ATOM 1519 N N . ASN A 1 199 ? -9.139 -0.450 19.155 1.00 94.38 199 ASN A N 1
ATOM 1520 C CA . ASN A 1 199 ? -8.432 -0.804 17.929 1.00 94.38 199 ASN A CA 1
ATOM 1521 C C . ASN A 1 199 ? -9.304 -1.724 17.083 1.00 94.38 199 ASN A C 1
ATOM 1523 O O . ASN A 1 199 ? -9.284 -2.952 17.205 1.00 94.38 199 ASN A O 1
ATOM 1527 N N . ASP A 1 200 ? -10.056 -1.106 16.192 1.00 92.62 200 ASP A N 1
ATOM 1528 C CA . ASP A 1 200 ? -10.935 -1.791 15.276 1.00 92.62 200 ASP A CA 1
ATOM 1529 C C . ASP A 1 200 ? -10.266 -2.075 13.931 1.00 92.62 200 ASP A C 1
ATOM 1531 O O . ASP A 1 200 ? -9.438 -1.322 13.409 1.00 92.62 200 ASP A O 1
ATOM 1535 N N . ASP A 1 201 ? -10.688 -3.183 13.332 1.00 85.50 201 ASP A N 1
ATOM 1536 C CA . ASP A 1 201 ? -10.370 -3.531 11.960 1.00 85.50 201 ASP A CA 1
ATOM 1537 C C . ASP A 1 201 ? -11.611 -3.425 11.077 1.00 85.50 201 ASP A C 1
ATOM 1539 O O . ASP A 1 201 ? -12.746 -3.578 11.547 1.00 85.50 201 ASP A O 1
ATOM 1543 N N . ARG A 1 202 ? -11.349 -3.132 9.798 1.00 81.62 202 ARG A N 1
ATOM 1544 C CA . ARG A 1 202 ? -12.257 -3.190 8.649 1.00 81.62 202 ARG A CA 1
ATOM 1545 C C . ARG A 1 202 ? -13.693 -2.756 8.925 1.00 81.62 202 ARG A C 1
ATOM 1547 O O . ARG A 1 202 ? -14.497 -3.455 9.553 1.00 81.62 202 ARG A O 1
ATOM 1554 N N . MET A 1 203 ? -14.082 -1.665 8.293 1.00 83.94 203 MET A N 1
ATOM 1555 C CA . MET A 1 203 ? -15.492 -1.376 8.103 1.00 83.94 203 MET A CA 1
ATOM 1556 C C . MET A 1 203 ? -16.061 -2.533 7.275 1.00 83.94 203 MET A C 1
ATOM 1558 O O . MET A 1 203 ? -15.443 -2.972 6.303 1.00 83.94 203 MET A O 1
ATOM 1562 N N . ALA A 1 204 ? -17.212 -3.092 7.645 1.00 73.69 204 ALA A N 1
ATOM 1563 C CA . ALA A 1 204 ? -17.857 -4.148 6.858 1.00 73.69 204 ALA A CA 1
ATOM 1564 C C . ALA A 1 204 ? -18.475 -3.574 5.562 1.00 73.69 204 ALA A C 1
ATOM 1566 O O . ALA A 1 204 ? -19.658 -3.753 5.281 1.00 73.69 204 ALA A O 1
ATOM 1567 N N . VAL A 1 205 ? -17.681 -2.819 4.803 1.00 68.56 205 VAL A N 1
ATOM 1568 C CA . VAL A 1 205 ? -18.006 -2.214 3.516 1.00 68.56 205 VAL A CA 1
ATOM 1569 C C . VAL A 1 205 ? -17.674 -3.200 2.388 1.00 68.56 205 VAL A C 1
ATOM 1571 O O . VAL A 1 205 ? -16.804 -4.066 2.550 1.00 68.56 205 VAL A O 1
ATOM 1574 N N . PRO A 1 206 ? -18.364 -3.118 1.235 1.00 64.81 206 PRO A N 1
ATOM 1575 C CA .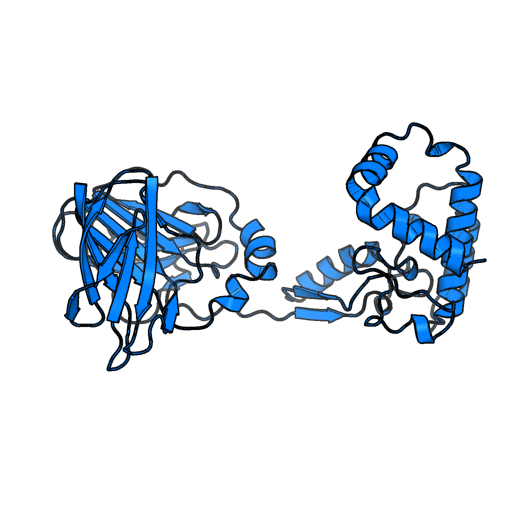 PRO A 1 206 ? -18.027 -3.877 0.045 1.00 64.81 206 PRO A CA 1
ATOM 1576 C C . PRO A 1 206 ? -16.542 -3.736 -0.269 1.00 64.81 206 PRO A C 1
ATOM 1578 O O . PRO A 1 206 ? -15.980 -2.645 -0.212 1.00 64.81 206 PRO A O 1
ATOM 1581 N N . ALA A 1 207 ? -15.910 -4.861 -0.598 1.00 66.50 207 ALA A N 1
ATOM 1582 C CA . ALA A 1 207 ? -14.494 -4.885 -0.922 1.00 66.50 207 ALA A CA 1
ATOM 1583 C C . ALA A 1 207 ? -14.166 -3.904 -2.058 1.00 66.50 207 ALA A C 1
ATOM 1585 O O . ALA A 1 207 ? -14.976 -3.703 -2.965 1.00 66.50 207 ALA A O 1
ATOM 1586 N N . PHE A 1 208 ? -12.947 -3.358 -2.037 1.00 71.94 208 PHE A N 1
ATOM 1587 C CA . PHE A 1 208 ? -12.383 -2.623 -3.165 1.00 71.94 208 PHE A CA 1
ATOM 1588 C C . PHE A 1 208 ? -12.571 -3.423 -4.463 1.00 71.94 208 PHE A C 1
ATOM 1590 O O . PHE A 1 208 ? -12.114 -4.564 -4.573 1.00 71.94 208 PHE A O 1
ATOM 1597 N N . ARG A 1 209 ? -13.254 -2.826 -5.445 1.00 75.75 209 ARG A N 1
ATOM 1598 C CA . ARG A 1 209 ? -13.422 -3.391 -6.786 1.00 75.75 209 ARG A CA 1
ATOM 1599 C C . ARG A 1 209 ? -12.706 -2.499 -7.777 1.00 75.75 209 ARG A C 1
ATOM 1601 O O . ARG A 1 209 ? -12.987 -1.308 -7.860 1.00 75.75 209 ARG A O 1
ATOM 1608 N N . ALA A 1 210 ? -11.822 -3.101 -8.552 1.00 80.12 210 ALA A N 1
ATOM 1609 C CA . ALA A 1 210 ? -11.125 -2.4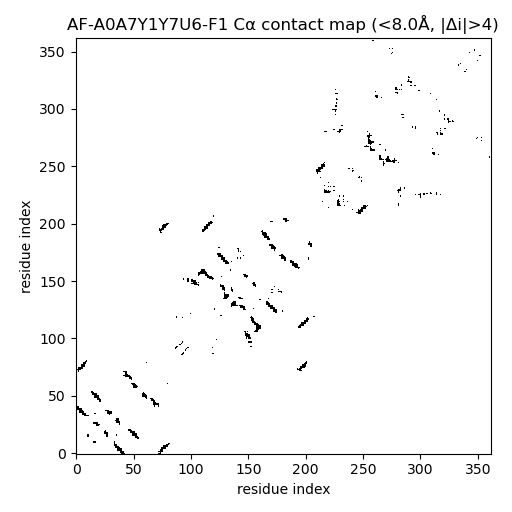33 -9.630 1.00 80.12 210 ALA A CA 1
ATOM 1610 C C . ALA A 1 210 ? -10.936 -3.383 -10.807 1.00 80.12 210 ALA A C 1
ATOM 1612 O O . ALA A 1 210 ? -10.870 -4.600 -10.632 1.00 80.12 210 ALA A O 1
ATOM 1613 N N . ALA A 1 211 ? -10.821 -2.796 -11.992 1.00 89.94 211 ALA A N 1
ATOM 1614 C CA . ALA A 1 211 ? -10.279 -3.455 -13.165 1.00 89.94 211 ALA A CA 1
ATOM 1615 C C . ALA A 1 211 ? -8.857 -2.940 -13.414 1.00 89.94 211 ALA A C 1
ATOM 1617 O O . ALA A 1 211 ? -8.518 -1.809 -13.056 1.00 89.94 211 ALA A O 1
ATOM 1618 N N . GLY A 1 212 ? -8.027 -3.779 -14.016 1.00 90.88 212 GLY A N 1
ATOM 1619 C CA . GLY A 1 212 ? -6.689 -3.421 -14.456 1.00 90.88 212 GLY A CA 1
ATOM 1620 C C . GLY A 1 212 ? -6.383 -4.080 -15.789 1.00 90.88 212 GLY A C 1
ATOM 1621 O O . GLY A 1 212 ? -7.101 -4.982 -16.224 1.00 90.88 212 GLY A O 1
ATOM 1622 N N . VAL A 1 213 ? -5.308 -3.631 -16.424 1.00 94.62 213 VAL A N 1
ATOM 1623 C CA . VAL A 1 213 ? -4.799 -4.202 -17.668 1.00 94.62 213 VAL A CA 1
ATOM 1624 C C . VAL A 1 213 ? -3.447 -4.855 -17.413 1.00 94.62 213 VAL A C 1
ATOM 1626 O O . VAL A 1 213 ? -2.574 -4.259 -16.786 1.00 94.62 213 VAL A O 1
ATOM 1629 N N . ALA A 1 214 ? -3.282 -6.085 -17.893 1.00 95.62 214 ALA A N 1
ATOM 1630 C CA . ALA A 1 214 ? -1.984 -6.736 -17.987 1.00 95.62 214 ALA A CA 1
ATOM 1631 C C . ALA A 1 214 ? -1.452 -6.536 -19.408 1.00 95.62 214 ALA A C 1
ATOM 1633 O O . ALA A 1 214 ? -2.129 -6.909 -20.367 1.00 95.62 214 ALA A O 1
ATOM 1634 N N . VAL A 1 215 ? -0.279 -5.921 -19.549 1.00 96.31 215 VAL A N 1
ATOM 1635 C CA . VAL A 1 215 ? 0.273 -5.537 -20.852 1.00 96.31 215 VAL A CA 1
ATOM 1636 C C . VAL A 1 215 ? 1.789 -5.766 -20.902 1.00 96.31 215 VAL A C 1
ATOM 1638 O O . VAL A 1 215 ? 2.504 -5.397 -19.970 1.00 96.31 215 VAL A O 1
ATOM 1641 N N . PRO A 1 216 ? 2.321 -6.369 -21.975 1.00 95.88 216 PRO A N 1
ATOM 1642 C CA . PRO A 1 216 ? 3.750 -6.324 -22.248 1.00 95.88 216 PRO A CA 1
ATOM 1643 C C . PRO A 1 216 ? 4.151 -4.955 -22.795 1.00 95.88 216 PRO A C 1
ATOM 1645 O O . PRO A 1 216 ? 3.521 -4.470 -23.736 1.00 95.88 216 PRO A O 1
ATOM 1648 N N . VAL A 1 217 ? 5.234 -4.368 -22.275 1.00 96.88 217 VAL A N 1
ATOM 1649 C CA . VAL A 1 217 ? 5.728 -3.052 -22.727 1.00 96.88 217 VAL A CA 1
ATOM 1650 C C . VAL A 1 217 ? 5.964 -3.041 -24.237 1.00 96.88 217 VAL A C 1
ATOM 1652 O O . VAL A 1 217 ? 5.504 -2.126 -24.913 1.00 96.88 217 VAL A O 1
ATOM 1655 N N . PHE A 1 218 ? 6.560 -4.106 -24.789 1.00 94.75 218 PHE A N 1
ATOM 1656 C CA . PHE A 1 218 ? 6.831 -4.210 -26.226 1.00 94.75 218 PHE A CA 1
ATOM 1657 C C . PHE A 1 218 ? 5.570 -4.077 -27.102 1.00 94.75 218 PHE A C 1
ATOM 1659 O O . PHE A 1 218 ? 5.673 -3.656 -28.249 1.00 94.75 218 PHE A O 1
ATOM 1666 N N . SER A 1 219 ? 4.380 -4.402 -26.581 1.00 94.31 219 SER A N 1
ATOM 1667 C CA . SER A 1 219 ? 3.122 -4.351 -27.343 1.00 94.31 219 SER A CA 1
ATOM 1668 C C . SER A 1 219 ? 2.472 -2.969 -27.405 1.00 94.31 219 SER A C 1
ATOM 1670 O O . SER A 1 219 ? 1.545 -2.769 -28.193 1.00 94.31 219 SER A O 1
ATOM 1672 N N . ILE A 1 220 ? 2.935 -2.017 -26.590 1.00 94.88 220 ILE A N 1
ATOM 1673 C CA . ILE A 1 220 ? 2.435 -0.643 -26.621 1.00 94.88 220 ILE A CA 1
ATOM 1674 C C . ILE A 1 220 ? 2.895 0.000 -27.935 1.00 94.88 220 ILE A C 1
ATOM 1676 O O . ILE A 1 220 ? 4.039 -0.160 -28.353 1.00 94.88 220 ILE A O 1
ATOM 1680 N N . ARG A 1 221 ? 1.985 0.698 -28.619 1.00 92.06 221 ARG A N 1
ATOM 1681 C CA . ARG A 1 221 ? 2.264 1.396 -29.879 1.00 92.06 221 ARG A CA 1
ATOM 1682 C C . ARG A 1 221 ? 2.054 2.890 -29.675 1.00 92.06 221 ARG A C 1
ATOM 1684 O O . ARG A 1 221 ? 0.966 3.300 -29.274 1.00 92.06 221 ARG A O 1
ATOM 1691 N N . THR A 1 222 ? 3.079 3.678 -29.972 1.00 90.81 222 THR A N 1
ATOM 1692 C CA . THR A 1 222 ? 3.041 5.145 -29.974 1.00 90.81 222 THR A CA 1
ATOM 1693 C C . THR A 1 222 ? 3.761 5.670 -31.215 1.00 90.81 222 THR A C 1
ATOM 1695 O O . THR A 1 222 ? 4.540 4.947 -31.835 1.00 90.81 222 THR A O 1
ATOM 1698 N N . ASP A 1 223 ? 3.521 6.932 -31.577 1.00 88.94 223 ASP A N 1
ATOM 1699 C CA . ASP A 1 223 ? 4.169 7.571 -32.734 1.00 88.94 223 ASP A CA 1
ATOM 1700 C C . ASP A 1 223 ? 5.667 7.860 -32.507 1.00 88.94 223 ASP A C 1
ATOM 1702 O O . ASP A 1 223 ? 6.372 8.243 -33.439 1.00 88.94 223 ASP A O 1
ATOM 1706 N N . GLN A 1 224 ? 6.156 7.730 -31.269 1.00 87.19 224 GLN A N 1
ATOM 1707 C CA . GLN A 1 224 ? 7.569 7.926 -30.913 1.00 87.19 224 GLN A CA 1
ATOM 1708 C C . GLN A 1 224 ? 8.337 6.596 -30.824 1.00 87.19 224 GLN A C 1
ATOM 1710 O O . GLN A 1 224 ? 9.561 6.569 -30.907 1.00 87.19 224 GLN A O 1
ATOM 1715 N N . ALA A 1 225 ? 7.622 5.471 -30.731 1.00 90.31 225 ALA A N 1
ATOM 1716 C CA . ALA A 1 225 ? 8.224 4.162 -30.550 1.00 90.31 225 ALA A CA 1
ATOM 1717 C C . ALA A 1 225 ? 9.077 3.712 -31.747 1.00 90.31 225 ALA A C 1
ATOM 1719 O O . ALA A 1 225 ? 8.602 3.603 -32.879 1.00 90.31 225 ALA A O 1
ATOM 1720 N N . ILE A 1 226 ? 10.327 3.320 -31.478 1.00 94.06 226 ILE A N 1
ATOM 1721 C CA . ILE A 1 226 ? 11.167 2.606 -32.450 1.00 94.06 226 ILE A CA 1
ATOM 1722 C C . ILE A 1 226 ? 10.899 1.102 -32.313 1.00 94.06 226 ILE A C 1
ATOM 1724 O O . ILE A 1 226 ? 11.433 0.440 -31.418 1.00 94.06 226 ILE A O 1
ATOM 1728 N N . GLY A 1 227 ? 10.052 0.568 -33.198 1.00 93.25 227 GLY A N 1
ATOM 1729 C CA . GLY A 1 227 ? 9.778 -0.869 -33.360 1.00 93.25 227 GLY A CA 1
ATOM 1730 C C . GLY A 1 227 ? 8.828 -1.497 -32.340 1.00 93.25 227 GLY A C 1
ATOM 1731 O O . GLY A 1 227 ? 7.993 -2.324 -32.706 1.00 93.25 227 GLY A O 1
ATOM 1732 N N . CYS A 1 228 ? 8.908 -1.081 -31.081 1.00 95.12 228 CYS A N 1
ATOM 1733 C CA . CYS A 1 228 ? 8.086 -1.573 -29.977 1.00 95.12 228 CYS A CA 1
ATOM 1734 C C . CYS A 1 228 ? 7.928 -0.497 -28.900 1.00 95.12 228 CYS A C 1
ATOM 1736 O O . CYS A 1 228 ? 8.729 0.440 -28.853 1.00 95.12 228 CYS A O 1
ATOM 1738 N N . GLY A 1 229 ? 6.956 -0.673 -28.003 1.00 95.69 229 GLY A N 1
ATOM 1739 C CA . GLY A 1 229 ? 6.770 0.229 -26.868 1.00 95.69 229 GLY A CA 1
ATOM 1740 C C . GLY A 1 229 ? 8.007 0.326 -25.970 1.00 95.69 229 GLY A C 1
ATOM 1741 O O . GLY A 1 229 ? 8.806 -0.613 -25.877 1.00 95.69 229 GLY A O 1
ATOM 1742 N N . GLN A 1 230 ? 8.166 1.481 -25.332 1.00 96.00 230 GLN A N 1
ATOM 1743 C CA . GLN A 1 230 ? 9.319 1.899 -24.532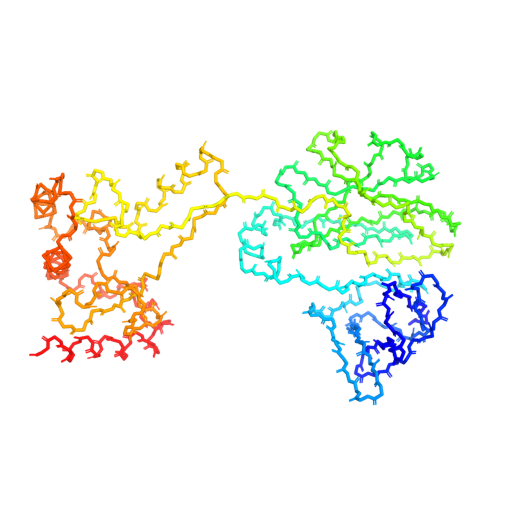 1.00 96.00 230 GLN A CA 1
ATOM 1744 C C . GLN A 1 230 ? 8.888 2.334 -23.124 1.00 96.00 230 GLN A C 1
ATOM 1746 O O . GLN A 1 230 ? 7.702 2.471 -22.820 1.00 96.00 230 GLN A O 1
ATOM 1751 N N . PHE A 1 231 ? 9.847 2.552 -22.222 1.00 96.75 231 PHE A N 1
ATOM 1752 C CA . PHE A 1 231 ? 9.539 2.915 -20.834 1.00 96.75 231 PHE A CA 1
ATOM 1753 C C . PHE A 1 231 ? 8.786 4.241 -20.702 1.00 96.75 231 PHE A C 1
ATOM 1755 O O . PHE A 1 231 ? 7.935 4.379 -19.824 1.00 96.75 231 PHE A O 1
ATOM 1762 N N . THR A 1 232 ? 9.067 5.217 -21.562 1.00 96.12 232 THR A N 1
ATOM 1763 C CA . THR A 1 232 ? 8.390 6.520 -21.544 1.00 96.12 232 THR A CA 1
ATOM 1764 C C . THR A 1 232 ? 6.938 6.426 -22.011 1.00 96.12 232 THR A C 1
ATOM 1766 O O . THR A 1 232 ? 6.102 7.153 -21.470 1.00 96.12 232 THR A O 1
ATOM 1769 N N . ASP A 1 233 ? 6.602 5.471 -22.886 1.00 96.12 233 ASP A N 1
ATOM 1770 C CA . ASP A 1 233 ? 5.231 5.209 -23.353 1.00 96.12 233 ASP A CA 1
ATOM 1771 C C . ASP A 1 233 ? 4.294 4.740 -22.231 1.00 96.12 233 ASP A C 1
ATOM 1773 O O . ASP A 1 233 ? 3.073 4.896 -22.318 1.00 96.12 233 ASP A O 1
ATOM 1777 N N . LEU A 1 234 ? 4.844 4.209 -21.133 1.00 96.19 234 LEU A N 1
ATOM 1778 C CA . LEU A 1 234 ? 4.055 3.817 -19.966 1.00 96.19 234 LEU A CA 1
ATOM 1779 C C . LEU A 1 234 ? 3.320 5.001 -19.331 1.00 96.19 234 LEU A C 1
ATOM 1781 O O . LEU A 1 234 ? 2.255 4.798 -18.751 1.00 96.19 234 LEU A O 1
ATOM 1785 N N . LYS A 1 235 ? 3.847 6.227 -19.450 1.00 94.75 235 LYS A N 1
ATOM 1786 C CA . LYS A 1 235 ? 3.215 7.441 -18.907 1.00 94.75 235 LYS A CA 1
ATOM 1787 C C . LYS A 1 235 ? 1.896 7.766 -19.628 1.00 94.75 235 LYS A C 1
ATOM 1789 O O . LYS A 1 235 ? 0.856 7.698 -18.973 1.00 94.75 235 LYS A O 1
ATOM 1794 N N . PRO A 1 236 ? 1.874 8.025 -20.953 1.00 95.31 236 PRO A N 1
ATOM 1795 C CA . PRO A 1 236 ? 0.618 8.249 -21.662 1.00 95.31 236 PRO A CA 1
ATOM 1796 C C . PRO A 1 236 ? -0.292 7.011 -21.657 1.00 95.31 236 PRO A C 1
ATOM 1798 O O . PRO A 1 236 ? -1.514 7.159 -21.642 1.00 95.31 236 PRO A O 1
ATOM 1801 N N . PHE A 1 237 ? 0.254 5.788 -21.605 1.00 96.12 237 PHE A N 1
ATOM 1802 C CA . PHE A 1 237 ? -0.560 4.582 -21.427 1.00 96.12 237 PHE A CA 1
ATOM 1803 C C . PHE A 1 237 ? -1.266 4.552 -20.058 1.00 96.12 237 PHE A C 1
ATOM 1805 O O . PHE A 1 237 ? -2.449 4.212 -19.974 1.00 96.12 237 PHE A O 1
ATOM 1812 N N . ALA A 1 238 ? -0.587 4.948 -18.978 1.00 94.75 238 ALA A N 1
ATOM 1813 C CA . ALA A 1 238 ? -1.192 5.081 -17.654 1.00 94.75 238 ALA A CA 1
ATOM 1814 C C . ALA A 1 238 ? -2.287 6.164 -17.633 1.00 94.75 238 ALA A C 1
ATOM 1816 O O . ALA A 1 238 ? -3.367 5.938 -17.083 1.00 94.75 238 ALA A O 1
ATOM 1817 N N . ASP A 1 239 ? -2.060 7.302 -18.292 1.00 95.12 239 ASP A N 1
ATOM 1818 C CA . ASP A 1 239 ? -3.073 8.356 -18.418 1.00 95.12 239 ASP A CA 1
ATOM 1819 C C . ASP A 1 239 ? -4.304 7.871 -19.196 1.00 95.12 239 ASP A C 1
ATOM 1821 O O . ASP A 1 239 ? -5.446 8.077 -18.768 1.00 95.12 239 ASP A O 1
ATOM 1825 N N . TRP A 1 240 ? -4.089 7.152 -20.300 1.00 95.56 240 TRP A N 1
ATOM 1826 C CA . TRP A 1 240 ? -5.171 6.565 -21.086 1.00 95.56 240 TRP A CA 1
ATOM 1827 C C . TRP A 1 240 ? -5.952 5.509 -20.293 1.00 95.56 240 TRP A C 1
ATOM 1829 O O . TRP A 1 240 ? -7.180 5.592 -20.214 1.00 95.56 240 TRP A O 1
ATOM 1839 N N . THR A 1 241 ? -5.274 4.553 -19.651 1.00 95.06 241 THR A N 1
ATOM 1840 C CA . THR A 1 241 ? -5.930 3.509 -18.840 1.00 95.06 241 THR A CA 1
ATOM 1841 C C . THR A 1 241 ? -6.750 4.108 -17.695 1.00 95.06 241 THR A C 1
ATOM 1843 O O . THR A 1 241 ? -7.882 3.677 -17.457 1.00 95.06 241 THR A O 1
ATOM 1846 N N . LYS A 1 242 ? -6.244 5.164 -17.047 1.00 91.62 242 LYS A N 1
ATOM 1847 C CA . LYS A 1 242 ? -6.990 5.937 -16.046 1.00 91.62 242 LYS A CA 1
ATOM 1848 C C . LYS A 1 242 ? -8.247 6.579 -16.637 1.00 91.62 242 LYS A C 1
ATOM 1850 O O . LYS A 1 242 ? -9.300 6.527 -16.003 1.00 91.62 242 LYS A O 1
ATOM 1855 N N . SER A 1 243 ? -8.167 7.150 -17.842 1.00 95.88 243 SER A N 1
ATOM 1856 C CA . SER A 1 243 ? -9.311 7.804 -18.501 1.00 95.88 243 SER A CA 1
ATOM 1857 C C . SER A 1 243 ? -10.482 6.854 -18.791 1.00 95.88 243 SER A C 1
ATOM 1859 O O . SER A 1 243 ? -11.632 7.285 -18.804 1.00 95.88 243 SER A O 1
ATOM 1861 N N . VAL A 1 244 ? -10.205 5.554 -18.955 1.00 95.44 244 VAL A N 1
ATOM 1862 C CA . VAL A 1 244 ? -11.218 4.506 -19.178 1.00 95.44 244 VAL A CA 1
ATOM 1863 C C . VAL A 1 244 ? -11.579 3.729 -17.902 1.00 95.44 244 VAL A C 1
ATOM 1865 O O . VAL A 1 244 ? -12.253 2.703 -17.968 1.00 95.44 244 VAL A O 1
ATOM 1868 N N . GLY A 1 245 ? -11.156 4.215 -16.730 1.00 90.38 245 GLY A N 1
ATOM 1869 C CA . GLY A 1 245 ? -11.548 3.674 -15.426 1.00 90.38 245 GLY A CA 1
ATOM 1870 C C . GLY A 1 245 ? -10.744 2.463 -14.942 1.00 90.38 245 GLY A C 1
ATOM 1871 O O . GLY A 1 245 ? -11.160 1.811 -13.982 1.00 90.38 245 GLY A O 1
ATOM 1872 N N . MET A 1 246 ? -9.602 2.148 -15.561 1.00 92.19 246 MET A N 1
ATOM 1873 C CA . MET A 1 246 ? -8.691 1.126 -15.036 1.00 92.19 246 MET A CA 1
ATOM 1874 C C . MET A 1 246 ? -7.898 1.691 -13.855 1.00 92.19 246 MET A C 1
ATOM 1876 O O . MET A 1 246 ? -7.444 2.834 -13.878 1.00 92.19 246 MET A O 1
ATOM 1880 N N . ALA A 1 247 ? -7.708 0.879 -12.818 1.00 83.81 247 ALA A N 1
ATOM 1881 C CA . ALA A 1 247 ? -6.994 1.274 -11.604 1.00 83.81 247 ALA A CA 1
ATOM 1882 C C . ALA A 1 247 ? -5.553 0.747 -11.542 1.00 83.81 247 ALA A C 1
ATOM 1884 O O . ALA A 1 247 ? -4.801 1.159 -10.660 1.00 83.81 247 ALA A O 1
ATOM 1885 N N . LEU A 1 248 ? -5.188 -0.191 -12.422 1.00 86.69 248 LEU A N 1
ATOM 1886 C CA . LEU A 1 248 ? -3.895 -0.868 -12.400 1.00 86.69 248 LEU A CA 1
ATOM 1887 C C . LEU A 1 248 ? -3.394 -1.170 -13.813 1.00 86.69 248 LEU A C 1
ATOM 1889 O O . LEU A 1 248 ? -4.135 -1.701 -14.640 1.00 86.69 248 LEU A O 1
ATOM 1893 N N . VAL A 1 249 ? -2.107 -0.906 -14.033 1.00 92.25 249 VAL A N 1
ATOM 1894 C CA . VAL A 1 249 ? -1.326 -1.451 -15.143 1.00 92.25 249 VAL A CA 1
ATOM 1895 C C . VAL A 1 249 ? -0.351 -2.468 -14.563 1.00 92.25 249 VAL A C 1
ATOM 1897 O O . VAL A 1 249 ? 0.511 -2.121 -13.758 1.00 92.25 249 VAL A O 1
ATOM 1900 N N . GLN A 1 250 ? -0.506 -3.729 -14.946 1.00 92.75 250 GLN A N 1
ATOM 1901 C CA . GLN A 1 250 ? 0.435 -4.794 -14.633 1.00 92.75 250 GLN A CA 1
ATOM 1902 C C . GLN A 1 250 ? 1.310 -5.046 -15.858 1.00 92.75 250 GLN A C 1
ATOM 1904 O O . GLN A 1 250 ? 0.799 -5.300 -16.947 1.00 92.75 250 GLN A O 1
ATOM 1909 N N . LEU A 1 251 ? 2.626 -5.005 -15.672 1.00 95.69 251 LEU A N 1
ATOM 1910 C CA . LEU A 1 251 ? 3.578 -5.293 -16.738 1.00 95.69 251 LEU A CA 1
ATOM 1911 C C . LEU A 1 251 ? 3.979 -6.769 -16.724 1.00 95.69 251 LEU A C 1
ATOM 1913 O O . LEU A 1 251 ? 4.031 -7.403 -15.666 1.00 95.69 251 LEU A O 1
ATOM 1917 N N . LEU A 1 252 ? 4.289 -7.304 -17.905 1.00 95.19 252 LEU A N 1
ATOM 1918 C CA . LEU A 1 252 ? 5.177 -8.466 -17.990 1.00 95.19 252 LEU A CA 1
ATOM 1919 C C . LEU A 1 252 ? 6.582 -8.068 -17.494 1.00 95.19 252 LEU A C 1
ATOM 1921 O O . LEU A 1 252 ? 6.868 -6.870 -17.416 1.00 95.19 252 LEU A O 1
ATOM 1925 N N . PRO A 1 253 ? 7.456 -9.031 -17.139 1.00 96.06 253 PRO A N 1
ATOM 1926 C CA . PRO A 1 253 ? 8.817 -8.703 -16.730 1.00 96.06 253 PRO A CA 1
ATOM 1927 C C . PRO A 1 253 ? 9.528 -7.827 -17.770 1.00 96.06 253 PRO A C 1
ATOM 1929 O O . PRO A 1 253 ? 9.395 -8.036 -18.976 1.00 96.06 253 PRO A O 1
ATOM 1932 N N . VAL A 1 254 ? 10.268 -6.834 -17.281 1.00 97.12 254 VAL A N 1
ATOM 1933 C CA . VAL A 1 254 ? 10.976 -5.827 -18.096 1.00 97.12 254 VAL A CA 1
ATOM 1934 C C . VAL A 1 254 ? 12.493 -5.916 -17.936 1.00 97.12 254 VAL A C 1
ATOM 1936 O O . VAL A 1 254 ? 13.224 -4.989 -18.283 1.00 97.12 254 VAL A O 1
ATOM 1939 N N . ASN A 1 255 ? 12.953 -7.014 -17.347 1.00 97.69 255 ASN A N 1
ATOM 1940 C CA . ASN A 1 255 ? 14.349 -7.264 -17.048 1.00 97.69 255 ASN A CA 1
ATOM 1941 C C . ASN A 1 255 ? 15.110 -7.740 -18.283 1.00 97.69 255 ASN A C 1
ATOM 1943 O O . ASN A 1 255 ? 14.506 -8.309 -19.190 1.00 97.69 255 ASN A O 1
ATOM 1947 N N . ASP A 1 256 ? 16.420 -7.497 -18.307 1.00 97.25 256 ASP A N 1
ATOM 1948 C CA . ASP A 1 256 ? 17.261 -7.915 -19.426 1.00 97.25 256 ASP A CA 1
ATOM 1949 C C . ASP A 1 256 ? 17.303 -9.444 -19.558 1.00 97.25 256 ASP A C 1
ATOM 1951 O O . ASP A 1 256 ? 17.489 -10.167 -18.573 1.00 97.25 256 ASP A O 1
ATOM 1955 N N . THR A 1 257 ? 17.122 -9.911 -20.788 1.00 96.88 257 THR A N 1
ATOM 1956 C CA . THR A 1 257 ? 17.068 -11.315 -21.213 1.00 96.88 257 THR A CA 1
ATOM 1957 C C . THR A 1 257 ? 18.087 -11.620 -22.313 1.00 96.88 257 THR A C 1
ATOM 1959 O O . THR A 1 257 ? 18.145 -12.758 -22.763 1.00 96.88 257 THR A O 1
ATOM 1962 N N . VAL A 1 258 ? 18.897 -10.641 -22.743 1.00 95.94 258 VAL A N 1
ATOM 1963 C CA . VAL A 1 258 ? 19.787 -10.784 -23.906 1.00 95.94 258 VAL A CA 1
ATOM 1964 C C . VAL A 1 258 ? 20.915 -11.784 -23.626 1.00 95.94 258 VAL A C 1
ATOM 1966 O O . VAL A 1 258 ? 21.785 -11.531 -22.785 1.00 95.94 258 VAL A O 1
ATOM 1969 N N . LEU A 1 259 ? 20.943 -12.895 -24.357 1.00 94.44 259 LEU A N 1
ATOM 1970 C CA . LEU A 1 259 ? 21.962 -13.938 -24.277 1.00 94.44 259 LEU A CA 1
ATOM 1971 C C . LEU A 1 259 ? 22.623 -14.169 -25.639 1.00 94.44 259 LEU A C 1
ATOM 1973 O O . LEU A 1 259 ? 23.843 -14.036 -25.741 1.00 94.44 259 LEU A O 1
ATOM 1977 N N . ASP A 1 260 ? 21.827 -14.467 -26.663 1.00 94.12 260 ASP A N 1
ATOM 1978 C CA . ASP A 1 260 ? 22.314 -14.920 -27.974 1.00 94.12 260 ASP A CA 1
ATOM 1979 C C . ASP A 1 260 ? 22.061 -13.900 -29.104 1.00 94.12 260 ASP A C 1
ATOM 1981 O O . ASP A 1 260 ? 22.508 -14.091 -30.238 1.00 94.12 260 ASP A O 1
ATOM 1985 N N . HIS A 1 261 ? 21.414 -12.770 -28.789 1.00 94.12 261 HIS A N 1
ATOM 1986 C CA . HIS A 1 261 ? 21.003 -11.706 -29.716 1.00 94.12 261 HIS A CA 1
ATOM 1987 C C . HIS A 1 261 ? 20.031 -12.183 -30.804 1.00 94.12 261 HIS A C 1
ATOM 1989 O O . HIS A 1 261 ? 20.035 -11.672 -31.930 1.00 94.12 261 HIS A O 1
ATOM 1995 N N . ASP A 1 262 ? 19.181 -13.151 -30.472 1.00 95.00 262 ASP A N 1
ATOM 1996 C CA . ASP A 1 262 ? 18.181 -13.708 -31.377 1.00 95.00 262 ASP A CA 1
ATOM 1997 C C . ASP A 1 262 ? 16.765 -13.711 -30.770 1.00 95.00 262 ASP A C 1
ATOM 1999 O O . ASP A 1 262 ? 16.437 -12.924 -29.884 1.00 95.00 262 ASP A O 1
ATOM 2003 N N . TRP A 1 263 ? 15.867 -14.521 -31.327 1.00 96.00 263 TRP A N 1
ATOM 2004 C CA . TRP A 1 263 ? 14.477 -14.580 -30.886 1.00 96.00 263 TRP A CA 1
ATOM 2005 C C . TRP A 1 263 ? 14.283 -15.245 -29.524 1.00 96.00 263 TRP A C 1
ATOM 2007 O O . TRP A 1 263 ? 13.278 -14.946 -28.872 1.00 96.00 263 TRP A O 1
ATOM 2017 N N . ASP A 1 264 ? 15.194 -16.109 -29.079 1.00 94.44 264 ASP A N 1
ATOM 2018 C CA . ASP A 1 264 ? 15.068 -16.789 -27.788 1.00 94.44 264 ASP A CA 1
ATOM 2019 C C . ASP A 1 264 ? 15.186 -15.783 -26.627 1.00 94.44 264 ASP A C 1
ATOM 2021 O O . ASP A 1 264 ? 14.496 -15.915 -25.609 1.00 94.44 264 ASP A O 1
ATOM 2025 N N . ASP A 1 265 ? 15.925 -14.689 -26.840 1.00 95.44 265 ASP A N 1
ATOM 2026 C CA . ASP A 1 265 ? 16.038 -13.557 -25.912 1.00 95.44 265 ASP A CA 1
ATOM 2027 C C . ASP A 1 265 ? 14.716 -12.784 -25.743 1.00 95.44 265 ASP A C 1
ATOM 2029 O O . ASP A 1 265 ? 14.537 -12.055 -24.767 1.00 95.44 265 ASP A O 1
ATOM 2033 N N . SER A 1 266 ? 13.743 -12.937 -26.650 1.00 94.25 266 SER A N 1
ATOM 2034 C CA . SER A 1 266 ? 12.459 -12.223 -26.564 1.00 94.25 266 SER A CA 1
ATOM 2035 C C . SER A 1 266 ? 11.545 -12.730 -25.441 1.00 94.25 266 SER A C 1
ATOM 2037 O O . SER A 1 266 ? 10.544 -12.081 -25.116 1.00 94.25 266 SER A O 1
ATOM 2039 N N . TYR A 1 267 ? 11.860 -13.880 -24.834 1.00 94.31 267 TYR A N 1
ATOM 2040 C CA . TYR A 1 267 ? 11.039 -14.489 -23.793 1.00 94.31 267 TYR A CA 1
ATOM 2041 C C . TYR A 1 267 ? 11.246 -13.804 -22.426 1.00 94.31 267 TYR A C 1
ATOM 2043 O O . TYR A 1 267 ? 12.265 -14.018 -21.766 1.00 94.31 267 TYR A O 1
ATOM 2051 N N . PRO A 1 268 ? 10.255 -13.049 -21.905 1.00 93.44 268 PRO A N 1
ATOM 2052 C CA . PRO A 1 268 ? 10.458 -12.151 -20.764 1.00 93.44 268 PRO A CA 1
ATOM 2053 C C . PRO A 1 268 ? 10.671 -12.870 -19.421 1.00 93.44 268 PRO A C 1
ATOM 2055 O O . PRO A 1 268 ? 10.986 -12.234 -18.422 1.00 93.44 268 PRO A O 1
ATOM 2058 N N . TYR A 1 269 ? 10.486 -14.191 -19.356 1.00 94.81 269 TYR A N 1
ATOM 2059 C CA . TYR A 1 269 ? 10.620 -14.966 -18.116 1.00 94.81 269 TYR A CA 1
ATOM 2060 C C . TYR A 1 269 ? 11.972 -15.678 -17.977 1.00 94.81 269 TYR A C 1
ATOM 2062 O O . TYR A 1 269 ? 12.113 -16.518 -17.088 1.00 94.81 269 TYR A O 1
ATOM 2070 N N . ASN A 1 270 ? 12.959 -15.346 -18.815 1.00 94.62 270 ASN A N 1
ATOM 2071 C CA . ASN A 1 270 ? 14.324 -15.870 -18.720 1.00 94.62 270 ASN A CA 1
ATOM 2072 C C . ASN A 1 270 ? 15.367 -14.750 -18.510 1.00 94.62 270 ASN A C 1
ATOM 2074 O O . ASN A 1 270 ? 16.248 -14.572 -19.351 1.00 94.62 270 ASN A O 1
ATOM 2078 N N . PRO A 1 271 ? 15.255 -13.935 -17.440 1.00 95.44 271 PRO A N 1
ATOM 2079 C CA . PRO A 1 271 ? 16.151 -12.806 -17.249 1.00 95.44 271 PRO A CA 1
ATOM 2080 C C . PRO A 1 271 ? 17.563 -13.265 -16.881 1.00 95.44 271 PRO A C 1
ATOM 2082 O O . PRO A 1 271 ? 17.752 -14.112 -16.006 1.00 95.44 271 PRO A O 1
ATOM 2085 N N . ILE A 1 272 ? 18.558 -12.614 -17.473 1.00 95.50 272 ILE A N 1
ATOM 2086 C CA . ILE A 1 272 ? 19.970 -12.745 -17.087 1.00 95.50 272 ILE A CA 1
ATOM 2087 C C . ILE A 1 272 ? 20.292 -11.923 -15.828 1.00 95.50 272 ILE A C 1
ATOM 2089 O O . ILE A 1 272 ? 21.312 -12.137 -15.173 1.00 95.50 272 ILE A O 1
ATOM 2093 N N . SER A 1 273 ? 19.413 -10.980 -15.467 1.00 95.06 273 SER A N 1
ATOM 2094 C CA . SER A 1 273 ? 19.517 -10.151 -14.267 1.00 95.06 273 SER A CA 1
ATOM 2095 C C . SER A 1 273 ? 18.136 -9.778 -13.737 1.00 95.06 273 SER A C 1
ATOM 2097 O O . SER A 1 273 ? 17.297 -9.272 -14.471 1.00 95.06 273 SER A O 1
ATOM 2099 N N . VAL A 1 274 ? 17.907 -9.949 -12.433 1.00 94.62 274 VAL A N 1
ATOM 2100 C CA . VAL A 1 274 ? 16.683 -9.465 -11.762 1.00 94.62 274 VAL A CA 1
ATOM 2101 C C . VAL A 1 274 ? 16.726 -7.962 -11.448 1.00 94.62 274 VAL A C 1
ATOM 2103 O O . VAL A 1 274 ? 15.724 -7.400 -11.008 1.00 94.62 274 VAL A O 1
ATOM 2106 N N . HIS A 1 275 ? 17.873 -7.312 -11.675 1.00 95.75 275 HIS A N 1
ATOM 2107 C CA . HIS A 1 275 ? 18.090 -5.885 -11.421 1.00 95.75 275 HIS A CA 1
ATOM 2108 C C . HIS A 1 275 ? 18.085 -5.054 -12.707 1.00 95.75 275 HIS A C 1
ATOM 2110 O O . HIS A 1 275 ? 17.462 -3.997 -12.749 1.00 95.75 275 HIS A O 1
ATOM 2116 N N . ALA A 1 276 ? 18.766 -5.525 -13.756 1.00 97.00 276 ALA A N 1
ATOM 2117 C CA . ALA A 1 276 ? 18.942 -4.754 -14.980 1.00 97.00 276 ALA A CA 1
ATOM 2118 C C . ALA A 1 276 ? 17.646 -4.699 -15.796 1.00 97.00 276 ALA A C 1
ATOM 2120 O O . ALA A 1 276 ? 16.965 -5.713 -15.970 1.00 97.00 276 ALA A O 1
ATOM 2121 N N . LEU A 1 277 ? 17.325 -3.509 -16.304 1.00 97.12 277 LEU A N 1
ATOM 2122 C CA . LEU A 1 277 ? 16.221 -3.279 -17.230 1.00 97.12 277 LEU A CA 1
ATOM 2123 C C . LEU A 1 277 ? 16.643 -3.628 -18.661 1.00 97.12 277 LEU A C 1
ATOM 2125 O O . LEU A 1 277 ? 17.778 -3.372 -19.057 1.00 97.12 277 LEU A O 1
ATOM 2129 N N . HIS A 1 278 ? 15.719 -4.181 -19.446 1.00 97.06 278 HIS A N 1
ATOM 2130 C CA . HIS A 1 278 ? 16.002 -4.619 -20.810 1.00 97.06 278 HIS A CA 1
ATOM 2131 C C . HIS A 1 278 ? 16.260 -3.414 -21.741 1.00 97.06 278 HIS A C 1
ATOM 2133 O O . HIS A 1 278 ? 15.389 -2.541 -21.858 1.00 97.06 278 HIS A O 1
ATOM 2139 N N . PRO A 1 279 ? 17.390 -3.375 -22.483 1.00 95.25 279 PRO A N 1
ATOM 2140 C CA . PRO A 1 279 ? 17.714 -2.246 -23.364 1.00 95.25 279 PRO A CA 1
ATOM 2141 C C . PRO A 1 279 ? 16.721 -2.013 -24.515 1.00 95.25 279 PRO A C 1
ATOM 2143 O O . PRO A 1 279 ? 16.652 -0.908 -25.052 1.00 95.25 279 PRO A O 1
ATOM 2146 N N . LEU A 1 280 ? 15.909 -3.018 -24.870 1.00 96.00 280 LEU A N 1
ATOM 2147 C CA . LEU A 1 280 ? 14.848 -2.901 -25.871 1.00 96.00 280 LEU A CA 1
ATOM 2148 C C . LEU A 1 280 ? 13.881 -1.751 -25.547 1.00 96.00 280 LEU A C 1
ATOM 2150 O O . LEU A 1 280 ? 13.387 -1.084 -26.454 1.00 96.00 280 LEU A O 1
ATOM 2154 N N . TYR A 1 281 ? 13.618 -1.495 -24.266 1.00 97.19 281 TYR A N 1
ATOM 2155 C CA . TYR A 1 281 ? 12.624 -0.512 -23.828 1.00 97.19 281 TYR A CA 1
ATOM 2156 C C . TYR A 1 281 ? 13.186 0.899 -23.636 1.00 97.19 281 TYR A C 1
ATOM 2158 O O . TYR A 1 281 ? 12.438 1.792 -23.233 1.00 97.19 281 TYR A O 1
ATOM 2166 N N . VAL A 1 282 ? 14.471 1.128 -23.926 1.00 96.12 282 VAL A N 1
ATOM 2167 C CA . VAL A 1 282 ? 15.060 2.470 -23.857 1.00 96.12 282 VAL A CA 1
ATOM 2168 C C . VAL A 1 282 ? 14.407 3.370 -24.900 1.00 96.12 282 VAL A C 1
ATOM 2170 O O . VAL A 1 282 ? 14.320 3.014 -26.079 1.00 96.12 282 VAL A O 1
ATOM 2173 N N . ASP A 1 283 ? 13.947 4.533 -24.450 1.00 95.06 283 ASP A N 1
ATOM 2174 C CA . ASP A 1 283 ? 13.514 5.630 -25.307 1.00 95.06 283 ASP A CA 1
ATOM 2175 C C . ASP A 1 283 ? 14.736 6.413 -25.789 1.00 95.06 283 ASP A C 1
ATOM 2177 O O . ASP A 1 283 ? 15.403 7.070 -24.995 1.00 95.06 283 ASP A O 1
ATOM 2181 N N . MET A 1 284 ? 15.034 6.317 -27.087 1.00 93.31 284 MET A N 1
ATOM 2182 C CA . MET A 1 284 ? 16.199 6.976 -27.679 1.00 93.31 284 MET A CA 1
ATOM 2183 C C . MET A 1 284 ? 16.029 8.492 -27.768 1.00 93.31 284 MET A C 1
ATOM 2185 O O . MET A 1 284 ? 17.029 9.200 -27.765 1.00 93.31 284 MET A O 1
ATOM 2189 N N . GLU A 1 285 ? 14.797 9.001 -27.821 1.00 90.38 285 GLU A N 1
ATOM 2190 C CA . GLU A 1 285 ? 14.528 10.444 -27.849 1.00 90.38 285 GLU A CA 1
ATOM 2191 C C . GLU A 1 285 ? 14.601 11.083 -26.464 1.00 90.38 285 GLU A C 1
ATOM 2193 O O . GLU A 1 285 ? 14.778 12.294 -26.349 1.00 90.38 285 GLU A O 1
ATOM 2198 N N . ALA A 1 286 ? 14.480 10.274 -25.409 1.00 92.06 286 ALA A N 1
ATOM 2199 C CA . ALA A 1 286 ? 14.670 10.726 -24.036 1.00 92.06 286 ALA A CA 1
ATOM 2200 C C . ALA A 1 286 ? 16.154 10.865 -23.652 1.00 92.06 286 ALA A C 1
ATOM 2202 O O . ALA A 1 286 ? 16.458 11.459 -22.616 1.00 92.06 286 ALA A O 1
ATOM 2203 N N . ILE A 1 287 ? 17.072 10.319 -24.455 1.00 88.75 287 ILE A N 1
ATOM 2204 C CA . ILE A 1 287 ? 18.515 10.483 -24.260 1.00 88.75 287 ILE A CA 1
ATOM 2205 C C . ILE A 1 287 ? 18.909 11.869 -24.793 1.00 88.75 287 ILE A C 1
ATOM 2207 O O . ILE A 1 287 ? 18.459 12.239 -25.881 1.00 88.75 287 ILE A O 1
ATOM 2211 N N . PRO A 1 288 ? 19.745 12.646 -24.074 1.00 86.56 288 PRO A N 1
ATOM 2212 C CA . PRO A 1 288 ? 20.297 13.883 -24.615 1.00 86.56 288 PRO A CA 1
ATOM 2213 C C . PRO A 1 288 ? 20.907 13.660 -26.003 1.00 86.56 288 PRO A C 1
ATOM 2215 O O . PRO A 1 288 ? 21.579 12.657 -26.249 1.00 86.56 288 PRO A O 1
ATOM 2218 N N . ASP A 1 289 ? 20.648 14.582 -26.934 1.00 85.94 289 ASP A N 1
ATOM 2219 C CA . ASP A 1 289 ? 21.116 14.400 -28.305 1.00 85.94 289 ASP A CA 1
ATOM 2220 C C . ASP A 1 289 ? 22.640 14.526 -28.369 1.00 85.94 289 ASP A C 1
ATOM 2222 O O . ASP A 1 289 ? 23.218 15.608 -28.251 1.00 85.94 289 ASP A O 1
ATOM 2226 N N . HIS A 1 290 ? 23.280 13.387 -28.600 1.00 90.31 290 HIS A N 1
ATOM 2227 C CA . HIS A 1 290 ? 24.706 13.273 -28.855 1.00 90.31 290 HIS A CA 1
ATOM 2228 C C . HIS A 1 290 ? 24.967 13.074 -30.351 1.00 90.31 290 HIS A C 1
ATOM 2230 O O . HIS A 1 290 ? 25.793 12.256 -30.736 1.00 90.31 290 HIS A O 1
ATOM 2236 N N . GLY A 1 291 ? 24.245 13.778 -31.226 1.00 92.88 291 GLY A N 1
ATOM 2237 C CA . GLY A 1 291 ? 24.428 13.704 -32.679 1.00 92.88 291 GLY A CA 1
ATOM 2238 C C . GLY A 1 291 ? 23.879 12.418 -33.299 1.00 92.88 291 GLY A C 1
ATOM 2239 O O . GLY A 1 291 ? 24.453 11.911 -34.267 1.00 92.88 291 GLY A O 1
ATOM 2240 N N . ILE A 1 292 ? 22.801 11.873 -32.725 1.00 94.88 292 ILE A N 1
ATOM 2241 C CA . ILE A 1 292 ? 22.136 10.659 -33.231 1.00 94.88 292 ILE A CA 1
ATOM 2242 C C . ILE A 1 292 ? 20.687 10.890 -33.684 1.00 94.88 292 ILE A C 1
ATOM 2244 O O . ILE A 1 292 ? 20.000 9.940 -34.067 1.00 94.88 292 ILE A O 1
ATOM 2248 N N . HIS A 1 293 ? 20.211 12.139 -33.660 1.00 94.50 293 HIS A N 1
ATOM 2249 C CA . HIS A 1 293 ? 18.826 12.479 -33.989 1.00 94.50 293 HIS A CA 1
ATOM 2250 C C . HIS A 1 293 ? 18.382 11.987 -35.379 1.00 94.50 293 HIS A C 1
ATOM 2252 O O . HIS A 1 293 ? 17.320 11.380 -35.507 1.00 94.50 293 HIS A O 1
ATOM 2258 N N . GLU A 1 294 ? 19.195 12.169 -36.425 1.00 95.12 294 GLU A N 1
ATOM 2259 C CA . GLU A 1 294 ? 18.840 11.705 -37.778 1.00 95.12 294 GLU A CA 1
ATOM 2260 C C . GLU A 1 294 ? 18.716 10.173 -37.851 1.00 95.12 294 GLU A C 1
ATOM 2262 O O . GLU A 1 294 ? 17.820 9.644 -38.514 1.00 95.12 294 GLU A O 1
ATOM 2267 N N . GLN A 1 295 ? 19.578 9.446 -37.135 1.00 95.75 295 GLN A N 1
ATOM 2268 C CA . GLN A 1 295 ? 19.547 7.987 -37.058 1.00 95.75 295 GLN A CA 1
ATOM 2269 C C . GLN A 1 295 ? 18.314 7.494 -36.289 1.00 95.75 295 GLN A C 1
ATOM 2271 O O . GLN A 1 295 ? 17.727 6.486 -36.680 1.00 95.75 295 GLN A O 1
ATOM 2276 N N . ILE A 1 296 ? 17.888 8.213 -35.244 1.00 95.69 296 ILE A N 1
ATOM 2277 C CA . ILE A 1 296 ? 16.631 7.955 -34.522 1.00 95.69 296 ILE A CA 1
ATOM 2278 C C . ILE A 1 296 ? 15.433 8.116 -35.466 1.00 95.69 296 ILE A C 1
ATOM 2280 O O . ILE A 1 296 ? 14.592 7.218 -35.541 1.00 95.69 296 ILE A O 1
ATOM 2284 N N . MET A 1 297 ? 15.363 9.224 -36.213 1.00 94.75 297 MET A N 1
ATOM 2285 C CA . MET A 1 297 ? 14.267 9.477 -37.161 1.00 94.75 297 MET A CA 1
ATOM 2286 C C . MET A 1 297 ? 14.211 8.404 -38.253 1.00 94.75 297 MET A C 1
ATOM 2288 O O . MET A 1 297 ? 13.154 7.829 -38.501 1.00 94.75 297 MET A O 1
ATOM 2292 N N . SER A 1 298 ? 15.364 8.061 -38.831 1.00 95.94 298 SER A N 1
ATOM 2293 C CA . SER A 1 298 ? 15.476 6.994 -39.831 1.00 95.94 298 SER A CA 1
ATOM 2294 C C . SER A 1 298 ? 15.038 5.632 -39.278 1.00 95.94 298 SER A C 1
ATOM 2296 O O . SER A 1 298 ? 14.252 4.927 -39.909 1.00 95.94 298 SER A O 1
ATOM 2298 N N . ALA A 1 299 ? 15.479 5.269 -38.068 1.00 95.44 299 ALA A N 1
ATOM 2299 C CA . ALA A 1 299 ? 15.068 4.024 -37.421 1.00 95.44 299 ALA A CA 1
ATOM 2300 C C . ALA A 1 299 ? 13.552 3.974 -37.184 1.00 95.44 299 ALA A C 1
ATOM 2302 O O . ALA A 1 299 ? 12.930 2.932 -37.384 1.00 95.44 299 ALA A O 1
ATOM 2303 N N . ARG A 1 300 ? 12.938 5.092 -36.793 1.00 93.69 300 ARG A N 1
ATOM 2304 C CA . ARG A 1 300 ? 11.486 5.176 -36.614 1.00 93.69 300 ARG A CA 1
ATOM 2305 C C . ARG A 1 300 ? 10.737 4.936 -37.919 1.00 93.69 300 ARG A C 1
ATOM 2307 O O . ARG A 1 300 ? 9.824 4.115 -37.932 1.00 93.69 300 ARG A O 1
ATOM 2314 N N . ASP A 1 301 ? 11.153 5.588 -39.00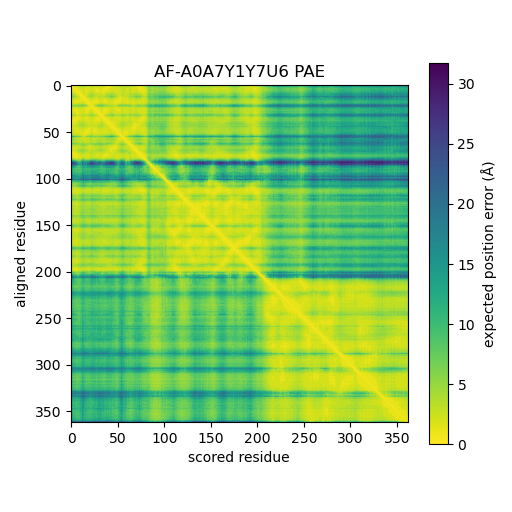2 1.00 94.00 301 ASP A N 1
ATOM 2315 C CA . ASP A 1 301 ? 10.537 5.423 -40.323 1.00 94.00 301 ASP A CA 1
ATOM 2316 C C . ASP A 1 301 ? 10.632 3.973 -40.820 1.00 94.00 301 ASP A C 1
ATOM 2318 O O . ASP A 1 301 ? 9.675 3.452 -41.393 1.00 94.00 301 ASP A O 1
ATOM 2322 N N . VAL A 1 302 ? 11.753 3.292 -40.552 1.00 95.19 302 VAL A N 1
ATOM 2323 C CA . VAL A 1 302 ? 11.953 1.874 -40.907 1.00 95.19 302 VAL A CA 1
ATOM 2324 C C . VAL A 1 302 ? 10.926 0.962 -40.236 1.00 95.19 302 VAL A C 1
ATOM 2326 O O . VAL A 1 302 ? 10.424 0.037 -40.876 1.00 95.19 302 VAL A O 1
ATOM 2329 N N . TYR A 1 303 ? 10.600 1.206 -38.965 1.00 93.94 303 TYR A N 1
ATOM 2330 C CA . TYR A 1 303 ? 9.674 0.358 -38.207 1.00 93.94 303 TYR A CA 1
ATOM 2331 C C . TYR A 1 303 ? 8.232 0.883 -38.166 1.00 93.94 303 TYR A C 1
ATOM 2333 O O . TYR A 1 303 ? 7.355 0.235 -37.580 1.00 93.94 303 TYR A O 1
ATOM 2341 N N . ALA A 1 304 ? 7.962 2.034 -38.782 1.00 89.19 304 ALA A N 1
ATOM 2342 C CA . ALA A 1 304 ? 6.647 2.652 -38.789 1.00 89.19 304 ALA A CA 1
ATOM 2343 C C . ALA A 1 304 ? 5.600 1.719 -39.423 1.00 89.19 304 ALA A C 1
ATOM 2345 O O . ALA A 1 304 ? 5.751 1.229 -40.540 1.00 89.19 304 ALA A O 1
ATOM 2346 N N . GLY A 1 305 ? 4.506 1.471 -38.700 1.00 83.88 305 GLY A N 1
ATOM 2347 C CA . GLY A 1 305 ? 3.389 0.663 -39.197 1.00 83.88 305 GLY A CA 1
ATOM 2348 C C . GLY A 1 305 ? 3.650 -0.846 -39.297 1.00 83.88 305 GLY A C 1
ATOM 2349 O O . GLY A 1 305 ? 2.799 -1.558 -39.833 1.00 83.88 305 GLY A O 1
ATOM 2350 N N . ALA A 1 306 ? 4.771 -1.360 -38.777 1.00 88.12 306 ALA A N 1
ATOM 2351 C CA . ALA A 1 306 ? 5.031 -2.798 -38.738 1.00 88.12 306 ALA A CA 1
ATOM 2352 C C . ALA A 1 306 ? 3.963 -3.538 -37.906 1.00 88.12 306 ALA A C 1
ATOM 2354 O O . ALA A 1 306 ? 3.730 -3.210 -36.739 1.00 88.12 306 ALA A O 1
ATOM 2355 N N . ALA A 1 307 ? 3.317 -4.551 -38.497 1.00 88.00 307 ALA A N 1
ATOM 2356 C CA . ALA A 1 307 ? 2.250 -5.314 -37.839 1.00 88.00 307 ALA A CA 1
ATOM 2357 C C . ALA A 1 307 ? 2.769 -6.124 -36.637 1.00 88.00 307 ALA A C 1
ATOM 2359 O O . ALA A 1 307 ? 2.136 -6.160 -35.581 1.00 88.00 307 ALA A O 1
ATOM 2360 N N . GLU A 1 308 ? 3.956 -6.706 -36.784 1.00 90.62 308 GLU A N 1
ATOM 2361 C CA . GLU A 1 308 ? 4.656 -7.489 -35.768 1.00 90.62 308 GLU A CA 1
ATOM 2362 C C . GLU A 1 308 ? 5.990 -6.821 -35.424 1.00 90.62 308 GLU A C 1
ATOM 2364 O O . GLU A 1 308 ? 6.472 -5.949 -36.149 1.00 90.62 308 GLU A O 1
ATOM 2369 N N . ILE A 1 309 ? 6.558 -7.191 -34.280 1.00 92.00 309 ILE A N 1
ATOM 2370 C CA . ILE A 1 309 ? 7.850 -6.675 -33.826 1.00 92.00 309 ILE A CA 1
ATOM 2371 C C . ILE A 1 309 ? 8.923 -7.589 -34.393 1.00 92.00 309 ILE A C 1
ATOM 2373 O O . ILE A 1 309 ? 8.916 -8.767 -34.067 1.00 92.00 309 ILE A O 1
ATOM 2377 N N . ASP A 1 310 ? 9.858 -7.059 -35.176 1.00 95.19 310 ASP A N 1
ATOM 2378 C CA . ASP A 1 310 ? 11.094 -7.769 -35.518 1.00 95.19 310 ASP A CA 1
ATOM 2379 C C . ASP A 1 310 ? 12.089 -7.600 -34.359 1.00 95.19 310 ASP A C 1
ATOM 2381 O O . ASP A 1 310 ? 12.868 -6.646 -34.328 1.00 95.19 310 ASP A O 1
ATOM 2385 N N . TYR A 1 311 ? 11.982 -8.462 -33.340 1.00 96.25 311 TYR A N 1
ATOM 2386 C CA . TYR A 1 311 ? 12.718 -8.299 -32.080 1.00 96.25 311 TYR A CA 1
ATOM 2387 C C . TYR A 1 311 ? 14.240 -8.185 -32.292 1.00 96.25 311 TYR A C 1
ATOM 2389 O O . TYR A 1 311 ? 14.804 -7.186 -31.829 1.00 96.25 311 TYR A O 1
ATOM 2397 N N . PRO A 1 312 ? 14.913 -9.099 -33.027 1.00 96.88 312 PRO A N 1
ATOM 2398 C CA . PRO A 1 312 ? 16.356 -8.996 -33.237 1.00 96.88 312 PRO A CA 1
ATOM 2399 C C . PRO A 1 312 ? 16.754 -7.724 -33.990 1.00 96.88 312 PRO A C 1
ATOM 2401 O O . PRO A 1 312 ? 17.717 -7.059 -33.602 1.00 96.88 312 PRO A O 1
ATOM 2404 N N . ALA A 1 313 ? 16.005 -7.332 -35.029 1.00 97.06 313 ALA A N 1
ATOM 2405 C CA . ALA A 1 313 ? 16.325 -6.124 -35.791 1.00 97.06 313 ALA A CA 1
ATOM 2406 C C . ALA A 1 313 ? 16.153 -4.849 -34.950 1.00 97.06 313 ALA A C 1
ATOM 2408 O O . ALA A 1 313 ? 17.023 -3.968 -34.960 1.00 97.06 313 ALA A O 1
ATOM 2409 N N . VAL A 1 314 ? 15.064 -4.752 -34.180 1.00 96.81 314 VAL A N 1
ATOM 2410 C CA . VAL A 1 314 ? 14.792 -3.605 -33.301 1.00 96.81 314 VAL A CA 1
ATOM 2411 C C . VAL A 1 314 ? 15.839 -3.514 -32.194 1.00 96.81 314 VAL A C 1
ATOM 2413 O O . VAL A 1 314 ? 16.376 -2.428 -31.959 1.00 96.81 314 VAL A O 1
ATOM 2416 N N . MET A 1 315 ? 16.180 -4.637 -31.556 1.00 96.94 315 MET A N 1
ATOM 2417 C CA . MET A 1 315 ? 17.211 -4.691 -30.519 1.00 96.94 315 MET A CA 1
ATOM 2418 C C . MET A 1 315 ? 18.575 -4.265 -31.075 1.00 96.94 315 MET A C 1
ATOM 2420 O O . MET A 1 315 ? 19.207 -3.365 -30.520 1.00 96.94 315 MET A O 1
ATOM 2424 N N . ALA A 1 316 ? 18.993 -4.819 -32.218 1.00 96.88 316 ALA A N 1
ATOM 2425 C CA . ALA A 1 316 ? 20.234 -4.429 -32.887 1.00 96.88 316 ALA A CA 1
ATOM 2426 C C . ALA A 1 316 ? 20.251 -2.935 -33.253 1.00 96.88 316 ALA A C 1
ATOM 2428 O O . ALA A 1 316 ? 21.254 -2.250 -33.046 1.00 96.88 316 ALA A O 1
ATOM 2429 N N . THR A 1 317 ? 19.134 -2.400 -33.755 1.00 97.44 317 THR A N 1
ATOM 2430 C CA . THR A 1 317 ? 19.016 -0.975 -34.104 1.00 97.44 317 THR A CA 1
ATOM 2431 C C . THR A 1 317 ? 19.194 -0.088 -32.878 1.00 97.44 317 THR A C 1
ATOM 2433 O O . THR A 1 317 ? 20.020 0.825 -32.890 1.00 97.44 317 THR A O 1
ATOM 2436 N N . LYS A 1 318 ? 18.465 -0.380 -31.797 1.00 96.88 318 LYS A N 1
ATOM 2437 C CA . LYS A 1 318 ? 18.547 0.361 -30.535 1.00 96.88 318 LYS A CA 1
ATOM 2438 C C . LYS A 1 318 ? 19.941 0.281 -29.919 1.00 96.88 318 LYS A C 1
ATOM 2440 O O . LYS A 1 318 ? 20.477 1.297 -29.486 1.00 96.88 318 LYS A O 1
ATOM 2445 N N . TRP A 1 319 ? 20.564 -0.890 -29.949 1.00 95.56 319 TRP A N 1
ATOM 2446 C CA . TRP A 1 319 ? 21.919 -1.078 -29.441 1.00 95.56 319 TRP A CA 1
ATOM 2447 C C . TRP A 1 319 ? 22.966 -0.283 -30.230 1.00 95.56 319 TRP A C 1
ATOM 2449 O O . TRP A 1 319 ? 23.847 0.345 -29.641 1.00 95.56 319 TRP A O 1
ATOM 2459 N N . ASN A 1 320 ? 22.845 -0.240 -31.559 1.00 96.19 320 ASN A N 1
ATOM 2460 C CA . ASN A 1 320 ? 23.723 0.566 -32.407 1.00 96.19 320 ASN A CA 1
ATOM 2461 C C . ASN A 1 320 ? 23.562 2.069 -32.142 1.00 96.19 320 ASN A C 1
ATOM 2463 O O . ASN A 1 320 ? 24.565 2.781 -32.092 1.00 96.19 320 ASN A O 1
ATOM 2467 N N . LEU A 1 321 ? 22.332 2.546 -31.924 1.00 96.38 321 LEU A N 1
ATOM 2468 C CA . LEU A 1 321 ? 22.071 3.936 -31.535 1.00 96.38 321 LEU A CA 1
ATOM 2469 C C . LEU A 1 321 ? 22.697 4.269 -30.175 1.00 96.38 321 LEU A C 1
ATOM 2471 O O . LEU A 1 321 ? 23.385 5.281 -30.064 1.00 96.38 321 LEU A O 1
ATOM 2475 N N . LEU A 1 322 ? 22.542 3.398 -29.172 1.00 95.06 322 LEU A N 1
ATOM 2476 C CA . LEU A 1 322 ? 23.160 3.573 -27.851 1.00 95.06 322 LEU A CA 1
ATOM 2477 C C . LEU A 1 322 ? 24.686 3.639 -27.936 1.00 95.06 322 LEU A C 1
ATOM 2479 O O . LEU A 1 322 ? 25.300 4.528 -27.350 1.00 95.06 322 LEU A O 1
ATOM 2483 N N . ARG A 1 323 ? 25.309 2.738 -28.706 1.00 94.25 323 ARG A N 1
ATOM 2484 C CA . ARG A 1 323 ? 26.763 2.759 -28.924 1.00 94.25 323 ARG A CA 1
ATOM 2485 C C . ARG A 1 323 ? 27.219 4.029 -29.635 1.00 94.25 323 ARG A C 1
ATOM 2487 O O . ARG A 1 323 ? 28.271 4.560 -29.286 1.00 94.25 323 ARG A O 1
ATOM 2494 N N . ALA A 1 324 ? 26.450 4.516 -30.609 1.00 95.62 324 ALA A N 1
ATOM 2495 C CA . ALA A 1 324 ? 26.745 5.763 -31.308 1.00 95.62 324 ALA A CA 1
ATOM 2496 C C . ALA A 1 324 ? 26.636 6.975 -30.369 1.00 95.62 324 ALA A C 1
ATOM 2498 O O . ALA A 1 324 ? 27.568 7.773 -30.316 1.00 95.62 324 ALA A O 1
ATOM 2499 N N . ALA A 1 325 ? 25.564 7.070 -29.574 1.00 95.06 325 ALA A N 1
ATOM 2500 C CA . ALA A 1 325 ? 25.398 8.121 -28.570 1.00 95.06 325 ALA A CA 1
ATOM 2501 C C . ALA A 1 325 ? 26.542 8.116 -27.555 1.00 95.06 325 ALA A C 1
ATOM 2503 O O . ALA A 1 325 ? 27.157 9.152 -27.328 1.00 95.06 325 ALA A O 1
ATOM 2504 N N . TYR A 1 326 ? 26.875 6.947 -27.004 1.00 93.62 326 TYR A N 1
ATOM 2505 C CA . TYR A 1 326 ? 27.975 6.803 -26.052 1.00 93.62 326 TYR A CA 1
ATOM 2506 C C . TYR A 1 326 ? 29.332 7.171 -26.673 1.00 93.62 326 TYR A C 1
ATOM 2508 O O . TYR A 1 326 ? 30.136 7.862 -26.057 1.00 93.62 326 TYR A O 1
ATOM 2516 N N . SER A 1 327 ? 29.575 6.777 -27.927 1.00 94.38 327 SER A N 1
ATOM 2517 C CA . SER A 1 327 ? 30.808 7.141 -28.639 1.00 94.38 327 SER A CA 1
ATOM 2518 C C . SER A 1 327 ? 30.920 8.650 -28.871 1.00 94.38 327 SER A C 1
ATOM 2520 O O . SER A 1 327 ? 32.011 9.205 -28.767 1.00 94.38 327 SER A O 1
ATOM 2522 N N . ASN A 1 328 ? 29.803 9.316 -29.175 1.00 94.50 328 ASN A N 1
ATOM 2523 C CA . ASN A 1 328 ? 29.758 10.762 -29.390 1.00 94.50 328 ASN A CA 1
ATOM 2524 C C . ASN A 1 328 ? 29.796 11.558 -28.076 1.00 94.50 328 ASN A C 1
ATOM 2526 O O . ASN A 1 328 ? 30.248 12.702 -28.076 1.00 94.50 328 ASN A O 1
ATOM 2530 N N . LEU A 1 329 ? 29.343 10.959 -26.971 1.00 91.69 329 LEU A N 1
ATOM 2531 C CA . LEU A 1 329 ? 29.455 11.511 -25.622 1.00 91.69 329 LEU A CA 1
ATOM 2532 C C . LEU A 1 329 ? 30.922 11.609 -25.170 1.00 91.69 329 LEU A C 1
ATOM 2534 O O . LEU A 1 329 ? 31.278 12.570 -24.491 1.00 91.69 329 LEU A O 1
ATOM 2538 N N . GLY A 1 330 ? 31.779 10.666 -25.581 1.00 87.75 330 GLY A N 1
ATOM 2539 C CA . GLY A 1 330 ? 33.202 10.651 -25.223 1.00 87.75 330 GLY A CA 1
ATOM 2540 C C . GLY A 1 330 ? 33.404 10.605 -23.706 1.00 87.75 330 GLY A C 1
ATOM 2541 O O . GLY A 1 330 ? 32.743 9.830 -23.022 1.00 87.75 330 GLY A O 1
ATOM 2542 N N . ASP A 1 331 ? 34.260 11.485 -23.182 1.00 87.88 331 ASP A N 1
ATOM 2543 C CA . ASP A 1 331 ? 34.528 11.632 -21.740 1.00 87.88 331 ASP A CA 1
ATOM 2544 C C . ASP A 1 331 ? 33.397 12.390 -21.002 1.00 87.88 331 ASP A C 1
ATOM 2546 O O . ASP A 1 331 ? 33.572 12.865 -19.887 1.00 87.88 331 ASP A O 1
ATOM 2550 N N . GLY A 1 332 ? 32.224 12.570 -21.621 1.00 85.06 332 GLY A N 1
ATOM 2551 C CA . GLY A 1 332 ? 31.131 13.382 -21.075 1.00 85.06 332 GLY A CA 1
ATOM 2552 C C . GLY A 1 332 ? 30.454 12.828 -19.816 1.00 85.06 332 GLY A C 1
ATOM 2553 O O . GLY A 1 332 ? 29.657 13.546 -19.223 1.00 85.06 332 GLY A O 1
ATOM 2554 N N . LEU A 1 333 ? 30.756 11.588 -19.413 1.00 86.50 333 LEU A N 1
ATOM 2555 C CA . LEU A 1 333 ? 30.353 11.027 -18.113 1.00 86.50 333 LEU A CA 1
ATOM 2556 C C . LEU A 1 333 ? 31.432 11.191 -17.034 1.00 86.50 333 LEU A C 1
ATOM 2558 O O . LEU A 1 333 ? 31.160 10.920 -15.866 1.00 86.50 333 LEU A O 1
ATOM 2562 N N . ASP A 1 334 ? 32.646 11.613 -17.398 1.00 88.25 334 ASP A N 1
ATOM 2563 C CA . ASP A 1 334 ? 33.734 11.779 -16.439 1.00 88.25 334 ASP A CA 1
ATOM 2564 C C . ASP A 1 334 ? 33.440 12.984 -15.537 1.00 88.25 334 ASP A C 1
ATOM 2566 O O . ASP A 1 334 ? 33.339 14.124 -16.001 1.00 88.25 334 ASP A O 1
ATOM 2570 N N . GLY A 1 335 ? 33.324 12.745 -14.229 1.00 85.56 335 GLY A N 1
ATOM 2571 C CA . GLY A 1 335 ? 32.957 13.782 -13.267 1.00 85.56 335 GLY A CA 1
ATOM 2572 C C . GLY A 1 335 ? 31.473 14.157 -13.279 1.00 85.56 335 GLY A C 1
ATOM 2573 O O . GLY A 1 335 ? 31.113 15.163 -12.659 1.00 85.56 335 GLY A O 1
ATOM 2574 N N . ASP A 1 336 ? 30.613 13.391 -13.964 1.00 92.94 336 ASP A N 1
ATOM 2575 C CA . ASP A 1 336 ? 29.163 13.504 -13.806 1.00 92.94 336 ASP A CA 1
ATOM 2576 C C . ASP A 1 336 ? 28.755 12.893 -12.458 1.00 92.94 336 ASP A C 1
ATOM 2578 O O . ASP A 1 336 ? 28.819 11.680 -12.254 1.00 92.94 336 ASP A O 1
ATOM 2582 N N . ALA A 1 337 ? 28.376 13.760 -11.517 1.00 95.62 337 ALA A N 1
ATOM 2583 C CA . ALA A 1 337 ? 28.108 13.361 -10.139 1.00 95.62 337 ALA A CA 1
ATOM 2584 C C . ALA A 1 337 ? 26.931 12.379 -10.023 1.00 95.62 337 ALA A C 1
ATOM 2586 O O . ALA A 1 337 ? 27.009 11.450 -9.223 1.00 95.62 337 ALA A O 1
ATOM 2587 N N . ASP A 1 338 ? 25.882 12.551 -10.835 1.00 94.69 338 ASP A N 1
ATOM 2588 C CA . ASP A 1 338 ? 24.691 11.697 -10.792 1.00 94.69 338 ASP A CA 1
ATOM 2589 C C . ASP A 1 338 ? 25.020 10.289 -11.325 1.00 94.69 338 ASP A C 1
ATOM 2591 O O . ASP A 1 338 ? 24.565 9.279 -10.7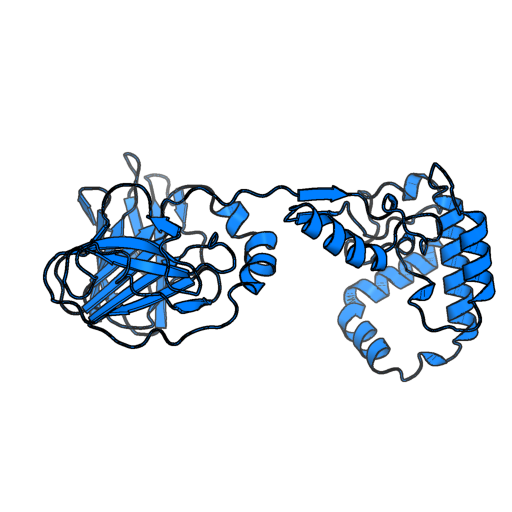78 1.00 94.69 338 ASP A O 1
ATOM 2595 N N . PHE A 1 339 ? 25.836 10.198 -12.380 1.00 93.50 339 PHE A N 1
ATOM 2596 C CA . PHE A 1 339 ? 26.315 8.927 -12.919 1.00 93.50 339 PHE A CA 1
ATOM 2597 C C . PHE A 1 339 ? 27.275 8.214 -11.959 1.00 93.50 339 PHE A C 1
ATOM 2599 O O . PHE A 1 339 ? 27.131 7.009 -11.739 1.00 93.50 339 PHE A O 1
ATOM 2606 N N . GLU A 1 340 ? 28.235 8.933 -11.374 1.00 95.50 340 GLU A N 1
ATOM 2607 C CA . GLU A 1 340 ? 29.182 8.371 -10.402 1.00 95.50 340 GLU A CA 1
ATOM 2608 C C . GLU A 1 340 ? 28.465 7.851 -9.147 1.00 95.50 340 GLU A C 1
ATOM 2610 O O . GLU A 1 340 ? 28.741 6.730 -8.712 1.00 95.50 340 GLU A O 1
ATOM 2615 N N . GLU A 1 341 ? 27.504 8.614 -8.614 1.00 97.69 341 GLU A N 1
ATOM 2616 C CA . GLU A 1 341 ? 26.661 8.199 -7.485 1.00 97.69 341 GLU A CA 1
ATOM 2617 C C . GLU A 1 341 ? 25.849 6.946 -7.834 1.00 97.69 341 GLU A C 1
ATOM 2619 O O . GLU A 1 341 ? 25.884 5.963 -7.093 1.00 97.69 341 GLU A O 1
ATOM 2624 N N . PHE A 1 342 ? 25.200 6.916 -9.005 1.00 96.19 342 PHE A N 1
ATOM 2625 C CA . PHE A 1 342 ? 24.463 5.737 -9.470 1.00 96.19 342 PHE A CA 1
ATOM 2626 C C . PHE A 1 342 ? 25.352 4.488 -9.556 1.00 96.19 342 PHE A C 1
ATOM 2628 O O . PHE A 1 342 ? 24.924 3.390 -9.189 1.00 96.19 342 PHE A O 1
ATOM 2635 N N . VAL A 1 343 ? 26.584 4.626 -10.056 1.00 96.25 343 VAL A N 1
ATOM 2636 C CA . VAL A 1 343 ? 27.523 3.502 -10.158 1.00 96.25 343 VAL A CA 1
ATOM 2637 C C . VAL A 1 343 ? 27.939 3.010 -8.774 1.00 96.25 343 VAL A C 1
ATOM 2639 O O . VAL A 1 343 ? 27.935 1.794 -8.564 1.00 96.25 343 VAL A O 1
ATOM 2642 N N . ASP A 1 344 ? 28.267 3.906 -7.840 1.00 97.12 344 ASP A N 1
ATOM 2643 C CA . ASP A 1 344 ? 28.678 3.542 -6.476 1.00 97.12 344 ASP A CA 1
ATOM 2644 C C . ASP A 1 344 ? 27.543 2.831 -5.719 1.00 97.12 344 ASP A C 1
ATOM 2646 O O . ASP A 1 344 ? 27.716 1.702 -5.241 1.00 97.12 344 ASP A O 1
ATOM 2650 N N . ASP A 1 345 ? 26.338 3.409 -5.743 1.00 98.12 345 ASP A N 1
ATOM 2651 C CA . ASP A 1 345 ? 25.138 2.881 -5.077 1.00 98.12 345 ASP A CA 1
ATOM 2652 C C . ASP A 1 345 ? 24.717 1.493 -5.585 1.00 98.12 345 ASP A C 1
ATOM 2654 O O . ASP A 1 345 ? 24.013 0.731 -4.903 1.00 98.12 345 ASP A O 1
ATOM 2658 N N . HIS A 1 346 ? 25.113 1.136 -6.806 1.00 97.81 346 HIS A N 1
ATOM 2659 C CA . HIS A 1 346 ? 24.642 -0.068 -7.489 1.00 97.81 346 HIS A CA 1
ATOM 2660 C C . HIS A 1 346 ? 25.745 -1.039 -7.900 1.00 97.81 346 HIS A C 1
ATOM 2662 O O . HIS A 1 346 ? 25.443 -2.099 -8.461 1.00 97.81 346 HIS A O 1
ATOM 2668 N N . TRP A 1 347 ? 27.006 -0.758 -7.564 1.00 97.56 347 TRP A N 1
ATOM 2669 C CA . TRP A 1 347 ? 28.160 -1.531 -8.027 1.00 97.56 347 TRP A CA 1
ATOM 2670 C C . TRP A 1 347 ? 28.051 -3.036 -7.748 1.00 97.56 347 TRP A C 1
ATOM 2672 O O . TRP A 1 347 ? 28.481 -3.862 -8.557 1.00 97.56 347 TRP A O 1
ATOM 2682 N N . THR A 1 348 ? 27.424 -3.403 -6.626 1.00 97.62 348 THR A N 1
ATOM 2683 C CA . THR A 1 348 ? 27.253 -4.798 -6.185 1.00 97.62 348 THR A CA 1
ATOM 2684 C C . THR A 1 348 ? 26.574 -5.697 -7.219 1.00 97.62 348 THR A C 1
ATOM 2686 O O . THR A 1 348 ? 26.941 -6.868 -7.326 1.00 97.62 348 THR A O 1
ATOM 2689 N N . TRP A 1 349 ? 25.633 -5.168 -8.007 1.00 96.94 349 TRP A N 1
ATOM 2690 C CA . TRP A 1 349 ? 25.003 -5.894 -9.112 1.00 96.94 349 TRP A CA 1
ATOM 2691 C C . TRP A 1 349 ? 25.440 -5.357 -10.479 1.00 96.94 349 TRP A C 1
ATOM 2693 O O . TRP A 1 349 ? 25.593 -6.143 -11.416 1.00 96.94 349 TRP A O 1
ATOM 2703 N N . LEU A 1 350 ? 25.691 -4.049 -10.597 1.00 97.94 350 LEU A N 1
ATOM 2704 C CA . LEU A 1 350 ? 26.024 -3.391 -11.859 1.00 97.94 350 LEU A CA 1
ATOM 2705 C C . LEU A 1 350 ? 27.394 -3.819 -12.396 1.00 97.94 350 LEU A C 1
ATOM 2707 O O . LEU A 1 350 ? 27.522 -4.067 -13.595 1.00 97.94 350 LEU A O 1
ATOM 2711 N N . GLY A 1 351 ? 28.404 -3.957 -11.531 1.00 97.75 351 GLY A N 1
ATOM 2712 C CA . GLY A 1 351 ? 29.757 -4.360 -11.922 1.00 97.75 351 GLY A CA 1
ATOM 2713 C C . GLY A 1 351 ? 29.798 -5.772 -12.522 1.00 97.75 351 GLY A C 1
ATOM 2714 O O . GLY A 1 351 ? 30.232 -5.931 -13.667 1.00 97.75 351 GLY A O 1
ATOM 2715 N N . PRO A 1 352 ? 29.304 -6.803 -11.804 1.00 97.62 352 PRO A N 1
ATOM 2716 C CA . PRO A 1 352 ? 29.205 -8.161 -12.336 1.00 97.62 352 PRO A CA 1
ATOM 2717 C C . PRO A 1 352 ? 28.353 -8.258 -13.605 1.00 97.62 352 PRO A C 1
ATOM 2719 O O . PRO A 1 352 ? 28.759 -8.934 -14.547 1.00 97.62 352 PRO A O 1
ATOM 2722 N N . TYR A 1 353 ? 27.214 -7.558 -13.659 1.00 97.62 353 TYR A N 1
ATOM 2723 C CA . TYR A 1 353 ? 26.360 -7.506 -14.848 1.00 97.62 353 TYR A CA 1
ATOM 2724 C C . TYR A 1 353 ? 27.095 -6.902 -16.054 1.00 97.62 353 TYR A C 1
ATOM 2726 O O . TYR A 1 353 ? 27.125 -7.511 -17.119 1.00 97.62 353 TYR A O 1
ATOM 2734 N N . SER A 1 354 ? 27.769 -5.763 -15.879 1.00 96.06 354 SER A N 1
ATOM 2735 C CA . SER A 1 354 ? 28.529 -5.107 -16.952 1.00 96.06 354 SER A CA 1
ATOM 2736 C C . SER A 1 354 ? 29.683 -5.978 -17.448 1.00 96.06 354 SER A C 1
ATOM 2738 O O . SER A 1 354 ? 29.902 -6.099 -18.654 1.00 96.06 354 SER A O 1
ATOM 2740 N N . ALA A 1 355 ? 30.404 -6.632 -16.530 1.00 96.94 355 ALA A N 1
ATOM 2741 C CA . ALA A 1 355 ? 31.469 -7.565 -16.884 1.00 96.94 355 ALA A CA 1
ATOM 2742 C C . ALA A 1 355 ? 30.930 -8.784 -17.644 1.00 96.94 355 ALA A C 1
ATOM 2744 O O . ALA A 1 355 ? 31.542 -9.210 -18.622 1.00 96.94 355 ALA A O 1
ATOM 2745 N N . TRP A 1 356 ? 29.786 -9.330 -17.226 1.00 96.12 356 TRP A N 1
ATOM 2746 C CA . TRP A 1 356 ? 29.132 -10.435 -17.918 1.00 96.12 356 TRP A CA 1
ATOM 2747 C C . TRP A 1 356 ? 28.693 -10.030 -19.329 1.00 96.12 356 TRP A C 1
ATOM 2749 O O . TRP A 1 356 ? 29.049 -10.723 -20.278 1.00 96.12 356 TRP A O 1
ATOM 2759 N N . SER A 1 357 ? 28.038 -8.877 -19.496 1.00 95.44 357 SER A N 1
ATOM 2760 C CA . SER A 1 357 ? 27.610 -8.374 -20.811 1.00 95.44 357 SER A CA 1
ATOM 2761 C C . SER A 1 357 ? 28.799 -8.140 -21.745 1.00 95.44 357 SER A C 1
ATOM 2763 O O . SER A 1 357 ? 28.751 -8.511 -22.916 1.00 95.44 357 SER A O 1
ATOM 2765 N N . LEU A 1 358 ? 29.910 -7.609 -21.218 1.00 94.94 358 LEU A N 1
ATOM 2766 C CA . LEU A 1 358 ? 31.161 -7.471 -21.967 1.00 94.94 358 LEU A CA 1
ATOM 2767 C C . LEU A 1 358 ? 31.729 -8.823 -22.412 1.00 94.94 358 LEU A C 1
ATOM 2769 O O . LEU A 1 358 ? 32.308 -8.907 -23.488 1.00 94.94 358 LEU A O 1
ATOM 2773 N N . LEU A 1 359 ? 31.640 -9.856 -21.572 1.00 96.00 359 LEU A N 1
ATOM 2774 C CA . LEU A 1 359 ? 32.149 -11.191 -21.889 1.00 96.00 359 LEU A CA 1
ATOM 2775 C C . LEU A 1 359 ? 31.233 -11.957 -22.848 1.00 96.00 359 LEU A C 1
ATOM 2777 O O . LEU A 1 359 ? 31.757 -12.699 -23.672 1.00 96.00 359 LEU A O 1
ATOM 2781 N N . ARG A 1 360 ? 29.912 -11.770 -22.754 1.00 94.75 360 ARG A N 1
ATOM 2782 C CA . ARG A 1 360 ? 28.910 -12.320 -23.681 1.00 94.75 360 ARG A CA 1
ATOM 2783 C C . ARG A 1 360 ? 29.111 -11.783 -25.099 1.00 94.75 360 ARG A C 1
ATOM 2785 O O . ARG A 1 360 ? 29.034 -12.545 -26.050 1.00 94.75 360 ARG A O 1
ATOM 2792 N N . ASP A 1 361 ? 29.387 -10.485 -25.230 1.00 90.56 361 ASP A N 1
ATOM 2793 C CA . ASP A 1 361 ? 29.482 -9.797 -26.528 1.00 90.56 361 ASP A CA 1
ATOM 2794 C C . ASP A 1 361 ? 30.876 -9.890 -27.193 1.00 90.56 361 ASP A C 1
ATOM 2796 O O . ASP A 1 361 ? 31.130 -9.196 -28.184 1.00 90.56 361 ASP A O 1
ATOM 2800 N N . ARG A 1 362 ? 31.796 -10.693 -26.639 1.00 85.06 362 ARG A N 1
ATOM 2801 C CA . ARG A 1 362 ? 33.111 -11.001 -27.232 1.00 85.06 362 ARG A CA 1
ATOM 2802 C C . ARG A 1 362 ? 33.026 -12.205 -28.151 1.00 85.06 362 ARG A C 1
ATOM 2804 O O . ARG A 1 362 ? 33.681 -12.136 -29.216 1.00 85.06 362 ARG A O 1
#

Foldseek 3Di:
DWAKEKEQEDDDPQKFKWKQKPNDIDTWDDPDPRMTIDTDDDDAQIWMWMFMAGPVGTPGTDPDGTDGPNDDFNYEYYYDYDDDCPVCPDCCQQPVVLVLQVDFDDQDAEQEKEKEQASQQDRQKFKWKAWCDVQRPNPPQLSTGTWGARGPPMTMHHGHDAQAKIWMWIFIAGPVSHTDGTADDDTDIDHGGRHYYYHYYDRNDPGDDFAADEDEQQPDDDLQDLQGHAPVSVVVVVVVCVVVGHPDYHYQAQAFQDQPLADVSVDRPRHPDPPHGHLLRDRLVPDPDLPCVVLSVVSSVVNPPPPHGPRSVSSVSSVVSVVSSVVSCPCVCPPVPVSVVVCVVCVVRVVVVVVVVVVSVD

pLDDT: mean 91.02, std 8.72, range [49.59, 98.19]

Mean predicted aligned error: 7.34 Å

Solvent-accessible surface area (backbone atoms only — not comparable to full-atom values): 20372 Å² total; per-residue (Å²): 84,74,19,40,41,32,36,40,46,86,74,60,94,74,48,49,48,32,41,39,43,83,91,42,80,43,76,40,44,81,73,55,100,42,29,31,32,43,80,42,78,50,56,81,67,39,43,33,46,48,33,34,32,37,94,95,40,81,75,47,63,60,89,63,80,62,50,62,31,87,68,90,41,55,32,37,41,36,44,58,78,90,79,80,61,61,67,59,70,30,64,69,34,60,48,66,51,25,69,75,42,66,70,62,50,83,47,72,74,50,33,31,36,43,35,38,45,41,74,69,70,54,88,72,45,42,56,20,39,27,13,67,42,80,90,25,32,55,65,37,58,87,51,42,46,70,40,29,33,70,33,70,44,32,31,26,38,34,39,75,56,74,44,59,63,46,42,32,45,52,29,34,19,40,88,87,49,50,73,74,41,67,41,46,82,76,77,44,73,46,71,60,46,68,37,37,36,35,41,40,56,55,68,56,51,85,74,83,80,79,49,62,48,80,46,51,56,58,75,42,84,57,100,82,39,57,51,31,16,28,64,69,54,51,56,64,48,50,54,50,41,45,75,74,67,35,76,43,80,43,67,53,65,60,38,23,24,80,72,82,75,42,73,78,33,69,46,54,88,55,51,82,33,98,79,47,66,28,73,70,31,60,51,73,84,77,45,82,83,38,86,43,61,71,60,52,54,52,48,28,63,74,34,58,87,56,92,67,67,60,59,43,62,40,40,53,52,51,49,52,51,52,53,48,32,53,62,59,44,57,72,68,64,68,88,34,65,71,60,52,50,54,47,66,80,37,39,90,58,50,49,60,50,52,53,46,52,57,60,67,75,106

Radius of gyration: 28.38 Å; Cα contacts (8 Å, |Δi|>4): 645; chains: 1; bounding box: 62×47×76 Å

Nearest PDB structures (foldseek):
  7czj-assembly2_B  TM=8.546E-01  e=4.596E-07  Roseateles saccharophilus
  2z0b-assembly9_E  TM=8.127E-01  e=2.223E-06  Homo sapiens
  2z0b-assembly8_B  TM=7.414E-01  e=3.398E-06  Homo sapiens
  6ne9-assembly1_A  TM=3.305E-01  e=3.023E-02  Bacteroides intestinalis
  6ne9-assembly1_B  TM=3.414E-01  e=6.647E-02  Bacteroides intestinalis